Protein AF-A0A2V3IJ07-F1 (afdb_monomer_lite)

pLDDT: mean 83.77, std 16.93, range [29.81, 98.56]

Sequence (318 aa):
MAMLNANPRLIYTPSFDLRTVFPFLEPVSRTAVLLRPVRATVPDPFASKFGGRIAWPQSEQWPRCPHHAAPHVPVLQLRRDNFPELPFPASADLLQILWCPEDLHPEAALRPSQNVTEPLDDGFTLLLPLPTFRWRMVSQLSAQRLLGEMPKPTVPVTNPHMPHECSLNPVRVTEFPLSEELITASQLEQVENWVRENARQDFEAMNIDPDSGATDFAMQFSVAPGSKVGGFEHFSQYRPEAKCPNCEAKMSHLLTISSSEYGENDAKRWHPYDQNGSVLPLDYDECSGICIGDLDQYFAHVCLRCEERPIIFQSSTQ

Foldseek 3Di:
DPDPPDFQFDFFDAPDDVCVVPVLQVVFKKKKKFFQWFFDADPPQQDWWAFDHHQDFPPDDFDADPVPSWGWTWGTKDFCVVCVVFPAFPAAGMKTKTWQLDWFDPCLQDDVDDDDPDRPPPVQSRGATGMDMDGHHPVVSVVGDTDPDDDDGPDDCLRQSRFGITHTSIDMDIATDPDCVRPNPVRVVVSQVCQLVPRPVVCVLLVHDSPPPLSGCLQAPHAADAKIAMGDDRDQDDDDFDADPVPRDGWGWGIKHWLDNDDPRHNSSSFTAGPVSHGDDPDSVRDRSHAGRPRWMKTKTWDPPDSNGDIDIHTSPD

Secondary structure (DSSP, 8-state):
-----S---B-PPPSS-HHHH-GGGGGG-EEEEE--EEE-----TTS-EESS----BTTSPPPB-TTT-PBPEEEEEEETTT-TTS---TT-SEEEEEE--SS--GGGG--SSS---S--TTSSGGG---EEEEEE-HHHHHTSPBPSSPPPPSS-TTSTT-PPPEEE--EEEEE----TTTS-HHHHHHHHHHHHHH-HHHHHHTT--TTSS---HIIIII---SSEEES--SS--S-PPPB-TTT-PBPEEEEEEES-SS-SSS-GGGS-B-TTSPBPP--GGGS-S---TTT-EEEEEE-SSSTT--EEEEES--

Radius of gyration: 20.22 Å; chains: 1; bounding box: 44×51×58 Å

Structure (mmCIF, N/CA/C/O backbone):
data_AF-A0A2V3IJ07-F1
#
_entry.id   AF-A0A2V3IJ07-F1
#
loop_
_atom_site.group_PDB
_atom_site.id
_atom_site.type_symbol
_atom_site.label_atom_id
_atom_site.label_alt_id
_atom_site.label_comp_id
_atom_site.label_asym_id
_atom_site.label_entity_id
_atom_site.label_seq_id
_atom_site.pdbx_PDB_ins_code
_atom_site.Cartn_x
_atom_site.Cartn_y
_atom_site.Cartn_z
_atom_site.occupancy
_atom_site.B_iso_or_equiv
_atom_site.auth_seq_id
_atom_site.auth_comp_id
_atom_site.auth_asym_id
_atom_site.auth_atom_id
_atom_site.pdbx_PDB_model_num
ATOM 1 N N . MET A 1 1 ? -14.987 -19.567 5.352 1.00 31.38 1 MET A N 1
ATOM 2 C CA . MET A 1 1 ? -14.562 -19.479 3.940 1.00 31.38 1 MET A CA 1
ATOM 3 C C . MET A 1 1 ? -15.533 -18.558 3.224 1.00 31.38 1 MET A C 1
ATOM 5 O O . MET A 1 1 ? -16.560 -19.022 2.748 1.00 31.38 1 MET A O 1
ATOM 9 N N . ALA A 1 2 ? -15.276 -17.250 3.243 1.00 31.02 2 ALA A N 1
ATOM 10 C CA . ALA A 1 2 ? -15.990 -16.345 2.351 1.00 31.02 2 ALA A CA 1
ATOM 11 C C . ALA A 1 2 ? -15.509 -16.670 0.934 1.00 31.02 2 ALA A C 1
ATOM 13 O O . ALA A 1 2 ? -14.305 -16.657 0.679 1.00 31.02 2 ALA A O 1
ATOM 14 N N . MET A 1 3 ? -16.428 -17.078 0.062 1.00 29.81 3 MET A N 1
ATOM 15 C CA . MET A 1 3 ? -16.113 -17.304 -1.341 1.00 29.81 3 MET A CA 1
ATOM 16 C C . MET A 1 3 ? -15.634 -15.981 -1.937 1.00 29.81 3 MET A C 1
ATOM 18 O O . MET A 1 3 ? -16.376 -15.001 -1.935 1.00 29.81 3 MET A O 1
ATOM 22 N N . LEU A 1 4 ? -14.398 -15.967 -2.436 1.00 41.06 4 LEU A N 1
ATOM 23 C CA . LEU A 1 4 ? -13.881 -14.953 -3.350 1.00 41.06 4 LEU A CA 1
ATOM 24 C C . LEU A 1 4 ? -14.649 -15.080 -4.678 1.00 41.06 4 LEU A C 1
ATOM 26 O O . LEU A 1 4 ? -14.130 -15.606 -5.653 1.00 41.06 4 LEU A O 1
ATOM 30 N N . ASN A 1 5 ? -15.918 -14.674 -4.699 1.00 43.31 5 ASN A N 1
ATOM 31 C CA . ASN A 1 5 ? -16.680 -14.498 -5.930 1.00 43.31 5 ASN A CA 1
ATOM 32 C C . ASN A 1 5 ? -16.613 -13.024 -6.324 1.00 43.31 5 ASN A C 1
ATOM 34 O O . ASN A 1 5 ? -17.517 -12.243 -6.047 1.00 43.31 5 ASN A O 1
ATOM 38 N N . ALA A 1 6 ? -15.519 -12.667 -6.980 1.00 46.38 6 ALA A N 1
ATOM 39 C CA . ALA A 1 6 ? -15.444 -11.545 -7.897 1.00 46.38 6 ALA A CA 1
ATOM 40 C C . ALA A 1 6 ? -14.454 -11.973 -8.981 1.00 46.38 6 ALA A C 1
ATOM 42 O O . ALA A 1 6 ? -13.397 -12.512 -8.656 1.00 46.38 6 ALA A O 1
ATOM 43 N N . ASN A 1 7 ? -14.817 -11.814 -10.254 1.00 48.97 7 ASN A N 1
ATOM 44 C CA . ASN A 1 7 ? -13.916 -12.084 -11.374 1.00 48.97 7 ASN A CA 1
ATOM 45 C C . ASN A 1 7 ? -12.529 -11.484 -11.062 1.00 48.97 7 ASN A C 1
ATOM 47 O O . ASN A 1 7 ? -12.480 -10.296 -10.724 1.00 48.97 7 ASN A O 1
ATOM 51 N N . PRO A 1 8 ? -11.426 -12.257 -11.115 1.00 54.91 8 PRO A N 1
ATOM 52 C CA . PRO A 1 8 ? -10.102 -11.706 -10.871 1.00 54.91 8 PRO A CA 1
ATOM 53 C C . PRO A 1 8 ? -9.888 -10.555 -11.852 1.00 54.91 8 PRO A C 1
ATOM 55 O O . PRO A 1 8 ? -9.936 -10.761 -13.064 1.00 54.91 8 PRO A O 1
ATOM 58 N N . ARG A 1 9 ? -9.721 -9.337 -11.323 1.00 66.88 9 ARG A N 1
ATOM 59 C CA . ARG A 1 9 ? -9.347 -8.174 -12.126 1.00 66.88 9 ARG A CA 1
ATOM 60 C C . ARG A 1 9 ? -7.869 -8.351 -12.419 1.00 66.88 9 ARG A C 1
ATOM 62 O O . ARG A 1 9 ? -7.036 -8.200 -11.527 1.00 66.88 9 ARG A O 1
ATOM 69 N N . LEU A 1 10 ? -7.570 -8.782 -13.636 1.00 75.94 10 LEU A N 1
ATOM 70 C CA . LEU A 1 10 ? -6.198 -8.983 -14.077 1.00 75.94 10 LEU A CA 1
ATOM 71 C C . LEU A 1 10 ? -5.598 -7.636 -14.471 1.00 75.94 10 LEU A C 1
ATOM 73 O O . LEU A 1 10 ? -6.317 -6.679 -14.745 1.00 75.94 10 LEU A O 1
ATOM 77 N N . ILE A 1 11 ? -4.276 -7.575 -14.507 1.00 85.19 11 ILE A N 1
ATOM 78 C CA . ILE A 1 11 ? -3.552 -6.491 -15.169 1.00 85.19 11 ILE A CA 1
ATOM 79 C C . ILE A 1 11 ? -2.845 -7.059 -16.392 1.00 85.19 11 ILE A C 1
ATOM 81 O O . ILE A 1 11 ? -2.591 -8.269 -16.461 1.00 85.19 11 ILE A O 1
ATOM 85 N N . TYR A 1 12 ? -2.484 -6.190 -17.330 1.00 88.06 12 TYR A N 1
ATOM 86 C CA . TYR A 1 12 ? -1.694 -6.615 -18.472 1.00 88.06 12 TYR A CA 1
ATOM 87 C C . TYR A 1 12 ? -0.338 -7.172 -18.008 1.00 88.06 12 TYR A C 1
ATOM 89 O O . TYR A 1 12 ? 0.371 -6.561 -17.200 1.00 88.06 12 TYR A O 1
ATOM 97 N N . THR A 1 13 ? 0.016 -8.354 -18.515 1.00 88.88 13 THR A N 1
ATOM 98 C CA . THR A 1 13 ? 1.305 -8.998 -18.245 1.00 88.88 13 THR A CA 1
ATOM 99 C C . THR A 1 13 ? 2.212 -8.794 -19.452 1.00 88.88 13 THR A C 1
ATOM 101 O O . THR A 1 13 ? 1.853 -9.270 -20.528 1.00 88.88 13 THR A O 1
ATOM 104 N N . PRO A 1 14 ? 3.366 -8.122 -19.286 1.00 90.81 14 PRO A N 1
ATOM 105 C CA . PRO A 1 14 ? 4.313 -7.939 -20.372 1.00 90.81 14 PRO A CA 1
ATOM 106 C C . PRO A 1 14 ? 4.789 -9.254 -20.990 1.00 90.81 14 PRO A C 1
ATOM 108 O O . PRO A 1 14 ? 4.955 -10.259 -20.296 1.00 90.81 14 PRO A O 1
ATOM 111 N N . SER A 1 15 ? 5.075 -9.220 -22.287 1.00 92.88 15 SER A N 1
ATOM 112 C CA . SER A 1 15 ? 5.611 -10.335 -23.071 1.00 92.88 15 SER A CA 1
ATOM 113 C C . SER A 1 15 ? 7.050 -10.720 -22.686 1.00 92.88 15 SER A C 1
ATOM 115 O O . SER A 1 15 ? 7.546 -11.776 -23.084 1.00 92.88 15 SER A O 1
ATOM 117 N N . PHE A 1 16 ? 7.708 -9.891 -21.874 1.00 92.62 16 PHE A N 1
ATOM 118 C CA . PHE A 1 16 ? 9.076 -10.050 -21.395 1.00 92.62 16 PHE A CA 1
ATOM 119 C C . PHE A 1 16 ? 9.191 -9.797 -19.885 1.00 92.62 16 PHE A C 1
ATOM 121 O O . PHE A 1 16 ? 8.395 -9.084 -19.277 1.00 92.62 16 PHE A O 1
ATOM 128 N N . ASP A 1 17 ? 10.253 -10.329 -19.281 1.00 94.12 17 ASP A N 1
ATOM 129 C CA . ASP A 1 17 ? 10.683 -9.974 -17.928 1.00 94.12 17 ASP A CA 1
ATOM 130 C C . ASP A 1 17 ? 11.977 -9.162 -18.018 1.00 94.12 17 ASP A C 1
ATOM 132 O O . ASP A 1 17 ? 13.024 -9.682 -18.415 1.00 94.12 17 ASP A O 1
ATOM 136 N N . LEU A 1 18 ? 11.925 -7.890 -17.623 1.00 95.56 18 LEU A N 1
ATOM 137 C CA . LEU A 1 18 ? 13.078 -6.991 -17.683 1.00 95.56 18 LEU A CA 1
ATOM 138 C C . LEU A 1 18 ? 14.285 -7.485 -16.885 1.00 95.56 18 LEU A C 1
ATOM 140 O O . LEU A 1 18 ? 15.404 -7.137 -17.238 1.00 95.56 18 LEU A O 1
ATOM 144 N N . ARG A 1 19 ? 14.110 -8.341 -15.872 1.00 97.06 19 ARG A N 1
ATOM 145 C CA . ARG A 1 19 ? 15.234 -8.929 -15.119 1.00 97.06 19 ARG A CA 1
ATOM 146 C C . ARG A 1 19 ? 16.033 -9.929 -15.948 1.00 97.06 19 ARG A C 1
ATOM 148 O O . ARG A 1 19 ? 17.206 -10.153 -15.672 1.00 97.06 19 ARG A O 1
ATOM 155 N N . THR A 1 20 ? 15.414 -10.530 -16.964 1.00 96.69 20 THR A N 1
ATOM 156 C CA . THR A 1 20 ? 16.108 -11.451 -17.876 1.00 96.69 20 THR A CA 1
ATOM 157 C C . THR A 1 20 ? 16.951 -10.698 -18.901 1.00 96.69 20 THR A C 1
ATOM 159 O O . THR A 1 20 ? 18.035 -11.149 -19.259 1.00 96.69 20 THR A O 1
ATOM 162 N N . VAL A 1 21 ? 16.475 -9.524 -19.324 1.00 97.00 21 VAL A N 1
ATOM 163 C CA . VAL A 1 21 ? 17.160 -8.622 -20.259 1.00 97.00 21 VAL A CA 1
ATOM 164 C C . VAL A 1 21 ? 18.249 -7.816 -19.547 1.00 97.00 21 VAL A C 1
ATOM 166 O O . VAL A 1 21 ? 19.361 -7.673 -20.052 1.00 97.00 21 VAL A O 1
ATOM 169 N N . PHE A 1 22 ? 17.943 -7.339 -18.340 1.00 97.19 22 PHE A N 1
ATOM 170 C CA . PHE A 1 22 ? 18.798 -6.512 -17.498 1.00 97.19 22 PHE A CA 1
ATOM 171 C C . PHE A 1 22 ? 18.992 -7.177 -16.131 1.00 97.19 22 PHE A C 1
ATOM 173 O O . PHE A 1 22 ? 18.300 -6.837 -15.169 1.00 97.19 22 PHE A O 1
ATOM 180 N N . PRO A 1 23 ? 19.963 -8.100 -15.997 1.00 96.94 23 PRO A N 1
ATOM 181 C CA . PRO A 1 23 ? 20.190 -8.828 -14.747 1.00 96.94 23 PRO A CA 1
ATOM 182 C C . PRO A 1 23 ? 20.467 -7.938 -13.528 1.00 96.94 23 PRO A C 1
ATOM 184 O O . PRO A 1 23 ? 20.205 -8.346 -12.401 1.00 96.94 23 PRO A O 1
ATOM 187 N N . PHE A 1 24 ? 20.950 -6.705 -13.732 1.00 96.19 24 PHE A N 1
ATOM 188 C CA . PHE A 1 24 ? 21.147 -5.745 -12.642 1.00 96.19 24 PHE A CA 1
ATOM 189 C C . PHE A 1 24 ? 19.836 -5.305 -11.967 1.00 96.19 24 PHE A C 1
ATOM 191 O O . PHE A 1 24 ? 19.889 -4.781 -10.859 1.00 96.19 24 PHE A O 1
ATOM 198 N N . LEU A 1 25 ? 18.672 -5.521 -12.597 1.00 97.00 25 LEU A N 1
ATOM 199 C CA . LEU A 1 25 ? 17.363 -5.226 -12.009 1.00 97.00 25 LEU A CA 1
ATOM 200 C C . LEU A 1 25 ? 16.900 -6.285 -11.004 1.00 97.00 25 LEU A C 1
ATOM 202 O O . LEU A 1 25 ? 16.053 -5.981 -10.169 1.00 97.00 25 LEU A O 1
ATOM 206 N N . GLU A 1 26 ? 17.426 -7.512 -11.056 1.00 95.88 26 GLU A N 1
ATOM 207 C CA . GLU A 1 26 ? 17.014 -8.600 -10.159 1.00 95.88 26 GLU A CA 1
ATOM 208 C C . GLU A 1 26 ? 17.143 -8.222 -8.669 1.00 95.88 26 GLU A C 1
ATOM 210 O O . GLU A 1 26 ? 16.105 -8.206 -7.997 1.00 95.88 26 GLU A O 1
ATOM 215 N N . PRO A 1 27 ? 18.318 -7.782 -8.167 1.00 96.50 27 PRO A N 1
ATOM 216 C CA . PRO A 1 27 ? 18.503 -7.518 -6.739 1.00 96.50 27 PRO A CA 1
ATOM 217 C C . PRO A 1 27 ? 17.809 -6.244 -6.244 1.00 96.50 27 PRO A C 1
ATOM 219 O O . PRO A 1 27 ? 17.703 -6.032 -5.036 1.00 96.50 27 PRO A O 1
ATOM 222 N N . VAL A 1 28 ? 17.378 -5.369 -7.157 1.00 95.69 28 VAL A N 1
ATOM 223 C CA . VAL A 1 28 ? 16.777 -4.070 -6.822 1.00 95.69 28 VAL A CA 1
ATOM 224 C C . VAL A 1 28 ? 15.283 -4.009 -7.111 1.00 95.69 28 VAL A C 1
ATOM 226 O O . VAL A 1 28 ? 14.629 -3.085 -6.640 1.00 95.69 28 VAL A O 1
ATOM 229 N N . SER A 1 29 ? 14.722 -4.975 -7.842 1.00 95.94 29 SER A N 1
ATOM 230 C CA . SER A 1 29 ? 13.278 -5.074 -8.064 1.00 95.94 29 SER A CA 1
ATOM 231 C C . SER A 1 29 ? 12.528 -5.350 -6.758 1.00 95.94 29 SER A C 1
ATOM 233 O O . SER A 1 29 ? 13.039 -5.999 -5.843 1.00 95.94 29 SER A O 1
ATOM 235 N N . ARG A 1 30 ? 11.297 -4.844 -6.646 1.00 95.69 30 ARG A N 1
ATOM 236 C CA . ARG A 1 30 ? 10.458 -5.040 -5.454 1.00 95.69 30 ARG A CA 1
ATOM 237 C C . ARG A 1 30 ? 9.117 -5.635 -5.829 1.00 95.69 30 ARG A C 1
ATOM 239 O O . ARG A 1 30 ? 8.562 -5.341 -6.881 1.00 95.69 30 ARG A O 1
ATOM 246 N N . THR A 1 31 ? 8.576 -6.453 -4.931 1.00 96.56 31 THR A N 1
ATOM 247 C CA . THR A 1 31 ? 7.169 -6.848 -5.020 1.00 96.56 31 THR A CA 1
ATOM 248 C C . THR A 1 31 ? 6.307 -5.711 -4.484 1.00 96.56 31 THR A C 1
ATOM 250 O O . THR A 1 31 ? 6.554 -5.217 -3.380 1.00 96.56 31 THR A O 1
ATOM 253 N N . ALA A 1 32 ? 5.294 -5.326 -5.252 1.00 96.44 32 ALA A N 1
ATOM 254 C CA . ALA A 1 32 ? 4.195 -4.488 -4.799 1.00 96.44 32 ALA A CA 1
ATOM 255 C C . ALA A 1 32 ? 2.886 -5.281 -4.861 1.00 96.44 32 ALA A C 1
ATOM 257 O O . ALA A 1 32 ? 2.722 -6.168 -5.702 1.00 96.44 32 ALA A O 1
ATOM 258 N N . VAL A 1 33 ? 1.945 -4.971 -3.975 1.00 96.62 33 VAL A N 1
ATOM 259 C CA . VAL A 1 33 ? 0.598 -5.551 -3.985 1.00 96.62 33 VAL A CA 1
ATOM 260 C C . VAL A 1 33 ? -0.410 -4.430 -4.165 1.00 96.62 33 VAL A C 1
ATOM 262 O O . VAL A 1 33 ? -0.682 -3.691 -3.221 1.00 96.62 33 VAL A O 1
ATOM 265 N N . LEU A 1 34 ? -0.960 -4.298 -5.369 1.00 94.06 34 LEU A N 1
ATOM 266 C CA . LEU A 1 34 ? -2.011 -3.327 -5.678 1.00 94.06 34 LEU A CA 1
ATOM 267 C C . LEU A 1 34 ? -3.274 -3.740 -4.930 1.00 94.06 34 LEU A C 1
ATOM 269 O O . LEU A 1 34 ? -3.688 -4.891 -5.044 1.00 94.06 34 LEU A O 1
ATOM 273 N N . LEU A 1 35 ? -3.870 -2.839 -4.149 1.00 93.19 35 LEU A N 1
ATOM 274 C CA . LEU A 1 35 ? -4.960 -3.183 -3.230 1.00 93.19 35 LEU A CA 1
ATOM 275 C C . LEU A 1 35 ? -6.306 -3.353 -3.934 1.00 93.19 35 LEU A C 1
ATOM 277 O O . LEU A 1 35 ? -7.105 -4.186 -3.501 1.00 93.19 35 LEU A O 1
ATOM 281 N N . ARG A 1 36 ? -6.538 -2.590 -5.011 1.00 88.62 36 ARG A N 1
ATOM 282 C CA . ARG A 1 36 ? -7.745 -2.651 -5.854 1.00 88.62 36 ARG A CA 1
ATOM 283 C C . ARG A 1 36 ? -9.032 -2.674 -5.021 1.00 88.62 36 ARG A C 1
ATOM 285 O O . ARG A 1 36 ? -9.713 -3.705 -4.980 1.00 88.62 36 ARG A O 1
ATOM 292 N N . PRO A 1 37 ? -9.345 -1.575 -4.313 1.00 90.06 37 PRO A N 1
ATOM 293 C CA . PRO A 1 37 ? -10.598 -1.477 -3.587 1.00 90.06 37 PRO A CA 1
ATOM 294 C C . PRO A 1 37 ? -11.779 -1.661 -4.549 1.00 90.06 37 PRO A C 1
ATOM 296 O O . PRO A 1 37 ? -11.780 -1.135 -5.658 1.00 90.06 37 PRO A O 1
ATOM 299 N N . VAL A 1 38 ? -12.771 -2.433 -4.112 1.00 87.00 38 VAL A N 1
ATOM 300 C CA . VAL A 1 38 ? -14.064 -2.594 -4.786 1.00 87.00 38 VAL A CA 1
ATOM 301 C C . VAL A 1 38 ? -15.154 -2.343 -3.754 1.00 87.00 38 VAL A C 1
ATOM 303 O O . VAL A 1 38 ? -15.219 -3.080 -2.759 1.00 87.00 38 VAL A O 1
ATOM 306 N N . ARG A 1 39 ? -15.992 -1.318 -3.978 1.00 88.38 39 ARG A N 1
ATOM 307 C CA . ARG A 1 39 ? -17.111 -0.960 -3.086 1.00 88.38 39 ARG A CA 1
ATOM 308 C C . ARG A 1 39 ? -17.934 -2.201 -2.735 1.00 88.38 39 ARG A C 1
ATOM 310 O O . ARG A 1 39 ? -18.534 -2.837 -3.599 1.00 88.38 39 ARG A O 1
ATOM 317 N N . ALA A 1 40 ? -17.945 -2.550 -1.454 1.00 90.19 40 ALA A N 1
ATOM 318 C CA . ALA A 1 40 ? -18.654 -3.708 -0.930 1.00 90.19 40 ALA A CA 1
ATOM 319 C C . ALA A 1 40 ? -18.679 -3.644 0.596 1.00 90.19 40 ALA A C 1
ATOM 321 O O . ALA A 1 40 ? -17.656 -3.370 1.215 1.00 90.19 40 ALA A O 1
ATOM 322 N N . THR A 1 41 ? -19.806 -3.996 1.214 1.00 92.50 41 THR A N 1
ATOM 323 C CA . THR A 1 41 ? -19.853 -4.208 2.665 1.00 92.50 41 THR A CA 1
ATOM 324 C C . THR A 1 41 ? -19.052 -5.452 3.043 1.00 92.50 41 THR A C 1
ATOM 326 O O . THR A 1 41 ? -19.253 -6.522 2.465 1.00 92.50 41 THR A O 1
ATOM 329 N N . VAL A 1 42 ? -18.186 -5.345 4.053 1.00 95.50 42 VAL A N 1
ATOM 330 C CA . VAL A 1 42 ? -17.349 -6.444 4.546 1.00 95.50 42 VAL A CA 1
ATOM 331 C C . VAL A 1 42 ? -17.712 -6.721 6.011 1.00 95.50 42 VAL A C 1
ATOM 333 O O . VAL A 1 42 ? -17.158 -6.092 6.914 1.00 95.50 42 VAL A O 1
ATOM 336 N N . PRO A 1 43 ? -18.614 -7.681 6.299 1.00 95.25 43 PRO A N 1
ATOM 337 C CA . PRO A 1 43 ? -19.146 -7.880 7.651 1.00 95.25 43 PRO A CA 1
ATOM 338 C C . PRO A 1 43 ? -18.112 -8.320 8.691 1.00 95.25 43 PRO A C 1
ATOM 340 O O . PRO A 1 43 ? -18.247 -7.992 9.871 1.00 95.25 43 PRO A O 1
ATOM 343 N N . ASP A 1 44 ? -17.095 -9.080 8.273 1.00 96.62 44 ASP A N 1
ATOM 344 C CA . ASP A 1 44 ? -16.045 -9.567 9.168 1.00 96.62 44 ASP A CA 1
ATOM 345 C C . ASP A 1 44 ? -15.170 -8.393 9.642 1.00 96.62 44 ASP A C 1
ATOM 347 O O . ASP A 1 44 ? -14.460 -7.797 8.824 1.00 96.62 44 ASP A O 1
ATOM 351 N N . PRO A 1 45 ? -15.174 -8.041 10.943 1.00 96.81 45 PRO A N 1
ATOM 352 C CA . PRO A 1 45 ? -14.396 -6.919 11.456 1.00 96.81 45 PRO A CA 1
ATOM 353 C C . PRO A 1 45 ? -12.881 -7.162 11.408 1.00 96.81 45 PRO A C 1
ATOM 355 O O . PRO A 1 45 ? -12.133 -6.206 11.586 1.00 96.81 45 PRO A O 1
ATOM 358 N N . PHE A 1 46 ? -12.413 -8.392 11.165 1.00 97.56 46 PHE A N 1
ATOM 359 C CA . PHE A 1 46 ? -10.991 -8.741 11.063 1.00 97.56 46 PHE A CA 1
ATOM 360 C C . PHE A 1 46 ? -10.485 -8.875 9.625 1.00 97.56 46 PHE A C 1
ATOM 362 O O . PHE A 1 46 ? -9.283 -9.063 9.431 1.00 97.56 46 PHE A O 1
ATOM 369 N N . ALA A 1 47 ? -11.368 -8.814 8.626 1.00 97.88 47 ALA A N 1
ATOM 370 C CA . ALA A 1 47 ? -10.990 -8.960 7.225 1.00 97.88 47 ALA A CA 1
ATOM 371 C C . ALA A 1 47 ? -10.121 -7.794 6.745 1.00 97.88 47 ALA A C 1
ATOM 373 O O . ALA A 1 47 ? -10.269 -6.661 7.215 1.00 97.88 47 ALA A O 1
ATOM 374 N N . SER A 1 48 ? -9.246 -8.065 5.775 1.00 98.25 48 SER A N 1
ATOM 375 C CA . SER A 1 48 ? -8.552 -6.993 5.071 1.00 98.25 48 SER A CA 1
ATOM 376 C C . SER A 1 48 ? -9.552 -6.199 4.230 1.00 98.25 48 SER A C 1
ATOM 378 O O . SER A 1 48 ? -10.313 -6.800 3.471 1.00 98.25 48 SER A O 1
ATOM 380 N N . LYS A 1 49 ? -9.587 -4.877 4.388 1.00 96.94 49 LYS A N 1
ATOM 381 C CA . LYS A 1 49 ? -10.585 -4.006 3.756 1.00 96.94 49 LYS A CA 1
ATOM 382 C C . LYS A 1 49 ? -10.122 -2.557 3.705 1.00 96.94 49 LYS A C 1
ATOM 384 O O . LYS A 1 49 ? -9.264 -2.151 4.493 1.00 96.94 49 LYS A O 1
ATOM 389 N N . PHE A 1 50 ? -10.752 -1.799 2.818 1.00 95.12 50 PHE A N 1
ATOM 390 C CA . PHE A 1 50 ? -10.736 -0.344 2.830 1.00 95.12 50 PHE A CA 1
ATOM 391 C C . PHE A 1 50 ? -11.977 0.159 3.579 1.00 95.12 50 PHE A C 1
ATOM 393 O O . PHE A 1 50 ? -13.068 -0.372 3.372 1.00 95.12 50 PHE A O 1
ATOM 400 N N . GLY A 1 51 ? -11.817 1.148 4.458 1.00 94.94 51 GLY A N 1
ATOM 401 C CA . GLY A 1 51 ? -12.917 1.733 5.220 1.00 94.94 51 GLY A CA 1
ATOM 402 C C . GLY A 1 51 ? -13.727 0.724 6.043 1.00 94.94 51 GLY A C 1
ATOM 403 O O . GLY A 1 51 ? -13.267 -0.364 6.406 1.00 94.94 51 GLY A O 1
ATOM 404 N N . GLY A 1 52 ? -14.972 1.098 6.341 1.00 94.00 52 GLY A N 1
ATOM 405 C CA . GLY A 1 52 ? -15.935 0.232 7.019 1.00 94.00 52 GLY A CA 1
ATOM 406 C C . GLY A 1 52 ? -15.600 -0.101 8.472 1.00 94.00 52 GLY A C 1
ATOM 407 O O . GLY A 1 52 ? -14.747 0.509 9.118 1.00 94.00 52 GLY A O 1
ATOM 408 N N . ARG A 1 53 ? -16.325 -1.081 9.022 1.00 95.38 53 ARG A N 1
ATOM 409 C CA . ARG A 1 53 ? -16.166 -1.484 10.424 1.00 95.38 53 ARG A CA 1
ATOM 410 C C . ARG A 1 53 ? -14.923 -2.351 10.621 1.00 95.38 53 ARG A C 1
ATOM 412 O O . ARG A 1 53 ? -14.778 -3.399 9.983 1.00 95.38 53 ARG A O 1
ATOM 419 N N . ILE A 1 54 ? -14.090 -1.951 11.580 1.00 96.88 54 ILE A N 1
ATOM 420 C CA . ILE A 1 54 ? -12.884 -2.673 12.008 1.00 96.88 54 ILE A CA 1
ATOM 421 C C . ILE A 1 54 ? -13.036 -3.275 13.410 1.00 96.88 54 ILE A C 1
ATOM 423 O O . ILE A 1 54 ? -13.898 -2.875 14.198 1.00 96.88 54 ILE A O 1
ATOM 427 N N . ALA A 1 55 ? -12.180 -4.241 13.737 1.00 95.12 55 ALA A N 1
ATOM 428 C CA . ALA A 1 55 ? -12.125 -4.843 15.061 1.00 95.12 55 ALA A CA 1
ATOM 429 C C . ALA A 1 55 ? -11.460 -3.895 16.069 1.00 95.12 55 ALA A C 1
ATOM 431 O O . ALA A 1 55 ? -10.244 -3.711 16.047 1.00 95.12 55 ALA A O 1
ATOM 432 N N . TRP A 1 56 ? -12.249 -3.327 16.981 1.00 97.38 56 TRP A N 1
ATOM 433 C CA . TRP A 1 56 ? -11.748 -2.461 18.050 1.00 97.38 56 TRP A CA 1
ATOM 434 C C . TRP A 1 56 ? -12.262 -2.916 19.424 1.00 97.38 56 TRP A C 1
ATOM 436 O O . TRP A 1 56 ? -13.478 -3.086 19.566 1.00 97.38 56 TRP A O 1
ATOM 446 N N . PRO A 1 57 ? -11.398 -3.131 20.435 1.00 96.75 57 PRO A N 1
ATOM 447 C CA . PRO A 1 57 ? -11.829 -3.536 21.775 1.00 96.75 57 PRO A CA 1
ATOM 448 C C . PRO A 1 57 ? -12.645 -2.451 22.481 1.00 96.75 57 PRO A C 1
ATOM 450 O O . PRO A 1 57 ? -12.284 -1.280 22.448 1.00 96.75 57 PRO A O 1
ATOM 453 N N . GLN A 1 58 ? -13.702 -2.830 23.201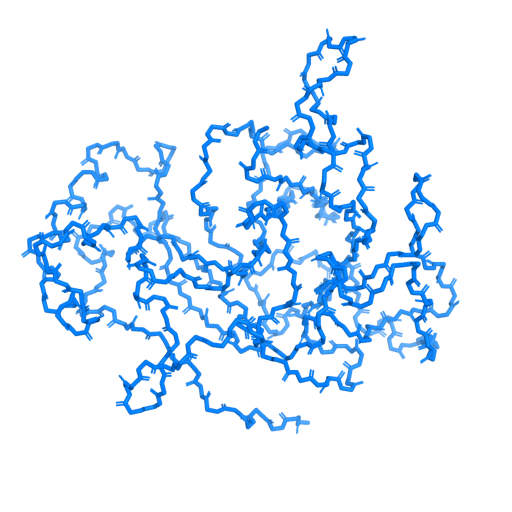 1.00 96.19 58 GLN A N 1
ATOM 454 C CA . GLN A 1 58 ? -14.499 -1.888 23.999 1.00 96.19 58 GLN A CA 1
ATOM 455 C C . GLN A 1 58 ? -13.709 -1.273 25.169 1.00 96.19 58 GLN A C 1
ATOM 457 O O . GLN A 1 58 ? -14.030 -0.181 25.629 1.00 96.19 58 GLN A O 1
ATOM 462 N N . SER A 1 59 ? -12.692 -1.983 25.660 1.00 94.88 59 SER A N 1
ATOM 463 C CA . SER A 1 59 ? -11.784 -1.540 26.722 1.00 94.88 59 SER A CA 1
ATOM 464 C C . SER A 1 59 ? -10.789 -0.470 26.266 1.00 94.88 59 SER A C 1
ATOM 466 O O . SER A 1 59 ? -10.213 0.210 27.112 1.00 94.88 59 SER A O 1
ATOM 468 N N . GLU A 1 60 ? -10.569 -0.318 24.958 1.00 96.19 60 GLU A N 1
ATOM 469 C CA . GLU A 1 60 ? -9.599 0.623 24.408 1.00 96.19 60 GLU A CA 1
ATOM 470 C C . GLU A 1 60 ? -10.302 1.881 23.898 1.00 96.19 60 GLU A C 1
ATOM 472 O O . GLU A 1 60 ? -11.230 1.822 23.089 1.00 96.19 60 GLU A O 1
ATOM 477 N N . GLN A 1 61 ? -9.826 3.045 24.340 1.00 96.06 61 GLN A N 1
ATOM 478 C CA . GLN A 1 61 ? -10.348 4.319 23.866 1.00 96.06 61 GLN A CA 1
ATOM 479 C C . GLN A 1 61 ? -10.119 4.469 22.357 1.00 96.06 61 GLN A C 1
ATOM 481 O O . GLN A 1 61 ? -9.024 4.234 21.848 1.00 96.06 61 GLN A O 1
ATOM 486 N N . TRP A 1 62 ? -11.160 4.893 21.641 1.00 97.12 62 TRP A N 1
ATOM 487 C CA . TRP A 1 62 ? -11.057 5.189 20.216 1.00 97.12 62 TRP A CA 1
ATOM 488 C C . TRP A 1 62 ? -10.134 6.396 19.969 1.00 97.12 62 TRP A C 1
ATOM 490 O O . TRP A 1 62 ? -10.283 7.403 20.670 1.00 97.12 62 TRP A O 1
ATOM 500 N N . PRO A 1 63 ? -9.209 6.339 18.992 1.00 96.00 63 PRO A N 1
ATOM 501 C CA . PRO A 1 63 ? -8.289 7.434 18.709 1.00 96.00 63 PRO A CA 1
ATOM 502 C C . PRO A 1 63 ? -9.045 8.683 18.254 1.00 96.00 63 PRO A C 1
ATOM 504 O O . PRO A 1 63 ? -9.988 8.613 17.460 1.00 96.00 63 PRO A O 1
ATOM 507 N N . ARG A 1 64 ? -8.623 9.838 18.766 1.00 94.44 64 ARG A N 1
ATOM 508 C CA . ARG A 1 64 ? -9.177 11.143 18.406 1.00 94.44 64 ARG A CA 1
ATOM 509 C C . ARG A 1 64 ? -8.054 12.067 17.975 1.00 94.44 64 ARG A C 1
ATOM 511 O O . ARG A 1 64 ? -6.954 11.988 18.519 1.00 94.44 64 ARG A O 1
ATOM 518 N N . CYS A 1 65 ? -8.371 12.962 17.053 1.00 90.69 65 CYS A N 1
ATOM 519 C CA . CYS A 1 65 ? -7.446 13.989 16.618 1.00 90.69 65 CYS A CA 1
ATOM 520 C C . CYS A 1 65 ? -7.155 14.957 17.777 1.00 90.69 65 CYS A C 1
ATOM 522 O O . CYS A 1 65 ? -8.109 15.453 18.385 1.00 90.69 65 CYS A O 1
ATOM 524 N N . PRO A 1 66 ? -5.882 15.260 18.087 1.00 86.44 66 PRO A N 1
ATOM 525 C CA . PRO A 1 66 ? -5.529 16.208 19.141 1.00 86.44 66 PRO A CA 1
ATOM 526 C C . PRO A 1 66 ? -5.966 17.648 18.827 1.00 86.44 66 PRO A C 1
ATOM 528 O O . PRO A 1 66 ? -6.194 18.419 19.754 1.00 86.44 66 PRO A O 1
ATOM 531 N N . HIS A 1 67 ? -6.130 18.003 17.548 1.00 84.75 67 HIS A N 1
ATOM 532 C CA . HIS A 1 67 ? -6.517 19.354 17.125 1.00 84.75 67 HIS A CA 1
ATOM 533 C C . HIS A 1 67 ? -8.035 19.540 17.066 1.00 84.75 67 HIS A C 1
ATOM 535 O O . HIS A 1 67 ? -8.568 20.514 17.588 1.00 84.75 67 HIS A O 1
ATOM 541 N N . HIS A 1 68 ? -8.740 18.577 16.471 1.00 88.00 68 HIS A N 1
ATOM 542 C CA . HIS A 1 68 ? -10.179 18.688 16.218 1.00 88.00 68 HIS A CA 1
ATOM 543 C C . HIS A 1 68 ? -11.042 17.998 17.279 1.00 88.00 68 HIS A C 1
ATOM 545 O O . HIS A 1 68 ? -12.261 18.152 17.285 1.00 88.00 68 HIS A O 1
ATOM 551 N N . ALA A 1 69 ? -10.444 17.160 18.136 1.00 89.88 69 ALA A N 1
ATOM 552 C CA . ALA A 1 69 ? -11.150 16.213 19.005 1.00 89.88 69 ALA A CA 1
ATOM 553 C C . ALA A 1 69 ? -12.132 15.277 18.254 1.00 89.88 69 ALA A C 1
ATOM 555 O O . ALA A 1 69 ? -12.939 14.571 18.879 1.00 89.88 69 ALA A O 1
ATOM 556 N N . ALA A 1 70 ? -12.044 15.230 16.922 1.00 91.62 70 ALA A N 1
ATOM 557 C CA . ALA A 1 70 ? -12.810 14.355 16.049 1.00 91.62 70 ALA A CA 1
ATOM 558 C C . ALA A 1 70 ? -12.328 12.902 16.200 1.00 91.62 70 ALA A C 1
ATOM 560 O O . ALA A 1 70 ? -11.121 12.668 16.320 1.00 91.62 70 ALA A O 1
ATOM 561 N N . PRO A 1 71 ? -13.232 11.907 16.230 1.00 96.00 71 PRO A N 1
ATOM 562 C CA . PRO A 1 71 ? -12.824 10.509 16.194 1.00 96.00 71 PRO A CA 1
ATOM 563 C C . PRO A 1 71 ? -12.171 10.196 14.846 1.00 96.00 71 PRO A C 1
ATOM 565 O O . PRO A 1 71 ? -12.663 10.622 13.803 1.00 96.00 71 PRO A O 1
ATOM 568 N N . HIS A 1 72 ? -11.086 9.422 14.858 1.00 96.12 72 HIS A N 1
ATOM 569 C CA . HIS A 1 72 ? -10.496 8.967 13.604 1.00 96.12 72 HIS A CA 1
ATOM 570 C C . HIS A 1 72 ? -11.426 7.981 12.891 1.00 96.12 72 HIS A C 1
ATOM 572 O O . HIS A 1 72 ? -12.113 7.188 13.537 1.00 96.12 72 HIS A O 1
ATOM 578 N N . VAL A 1 73 ? -11.426 7.996 11.564 1.00 96.69 73 VAL A N 1
ATOM 579 C CA . VAL A 1 73 ? -12.162 7.034 10.739 1.00 96.69 73 VAL A CA 1
ATOM 580 C C . VAL A 1 73 ? -11.223 5.916 10.289 1.00 96.69 73 VAL A C 1
ATOM 582 O O . VAL A 1 73 ? -10.048 6.187 10.034 1.00 96.69 73 VAL A O 1
ATOM 585 N N . PRO A 1 74 ? -11.678 4.652 10.219 1.00 97.00 74 PRO A N 1
ATOM 586 C CA . PRO A 1 74 ? -10.866 3.571 9.675 1.00 97.00 74 PRO A CA 1
ATOM 587 C C . PRO A 1 74 ? -10.629 3.785 8.190 1.00 97.00 74 PRO A C 1
ATOM 589 O O . PRO A 1 74 ? -11.581 4.011 7.455 1.00 97.00 74 PRO A O 1
ATOM 592 N N . VAL A 1 75 ? -9.379 3.665 7.764 1.00 96.06 75 VAL A N 1
ATOM 593 C CA . VAL A 1 75 ? -8.954 3.856 6.374 1.00 96.06 75 VAL A CA 1
ATOM 594 C C . VAL A 1 75 ? -8.633 2.521 5.748 1.00 96.06 75 VAL A C 1
ATOM 596 O O . VAL A 1 75 ? -9.192 2.159 4.722 1.00 96.06 75 VAL A O 1
ATOM 599 N N . LEU A 1 76 ? -7.764 1.755 6.398 1.00 97.19 76 LEU A N 1
ATOM 600 C CA . LEU A 1 76 ? -7.283 0.499 5.857 1.00 97.19 76 LEU A CA 1
ATOM 601 C C . LEU A 1 76 ? -7.042 -0.494 6.985 1.00 97.19 76 LEU A C 1
ATOM 603 O O . LEU A 1 76 ? -6.480 -0.155 8.027 1.00 97.19 76 LEU A O 1
ATOM 607 N N . GLN A 1 77 ? -7.444 -1.737 6.764 1.00 98.12 77 GLN A N 1
ATOM 608 C CA . GLN A 1 77 ? -7.103 -2.855 7.627 1.00 98.12 77 GLN A CA 1
ATOM 609 C C . GLN A 1 77 ? -6.510 -3.972 6.775 1.00 98.12 77 GLN A C 1
ATOM 611 O O . GLN A 1 77 ? -7.102 -4.337 5.764 1.00 98.12 77 GLN A O 1
ATOM 616 N N . LEU A 1 78 ? -5.365 -4.526 7.177 1.00 98.56 78 LEU A N 1
ATOM 617 C CA . LEU A 1 78 ? -4.647 -5.557 6.422 1.00 98.56 78 LEU A CA 1
ATOM 618 C C . LEU A 1 78 ? -4.219 -6.702 7.342 1.00 98.56 78 LEU A C 1
ATOM 620 O O . LEU A 1 78 ? -3.574 -6.477 8.366 1.00 98.56 78 LEU A O 1
ATOM 624 N N . ARG A 1 79 ? -4.549 -7.938 6.962 1.00 98.44 79 ARG A N 1
ATOM 625 C CA . ARG A 1 79 ? -4.080 -9.160 7.627 1.00 98.44 79 ARG A CA 1
ATOM 626 C C . ARG A 1 79 ? -2.775 -9.655 7.018 1.00 98.44 79 ARG A C 1
ATOM 628 O O . ARG A 1 79 ? -2.643 -9.699 5.793 1.00 98.44 79 ARG A O 1
ATOM 635 N N . ARG A 1 80 ? -1.884 -10.172 7.863 1.00 98.12 80 ARG A N 1
ATOM 636 C CA . ARG A 1 80 ? -0.637 -10.833 7.448 1.00 98.12 80 ARG A CA 1
ATOM 637 C C . ARG A 1 80 ? -0.878 -11.977 6.461 1.00 98.12 80 ARG A C 1
ATOM 639 O O . ARG A 1 80 ? -0.146 -12.091 5.491 1.00 98.12 80 ARG A O 1
ATOM 646 N N . ASP A 1 81 ? -1.934 -12.768 6.649 1.00 97.19 81 ASP A N 1
ATOM 647 C CA . ASP A 1 81 ? -2.247 -13.897 5.754 1.00 97.19 81 ASP A CA 1
ATOM 648 C C . ASP A 1 81 ? -2.611 -13.454 4.324 1.00 97.19 81 ASP A C 1
ATOM 650 O O . ASP A 1 81 ? -2.497 -14.234 3.383 1.00 97.19 81 ASP A O 1
ATOM 654 N N . ASN A 1 82 ? -3.083 -12.214 4.147 1.00 97.62 82 ASN A N 1
ATOM 655 C CA . ASN A 1 82 ? -3.391 -11.661 2.826 1.00 97.62 82 ASN A CA 1
ATOM 656 C C . ASN A 1 82 ? -2.201 -10.893 2.229 1.00 97.62 82 ASN A C 1
ATOM 658 O O . ASN A 1 82 ? -2.044 -10.873 1.005 1.00 97.62 82 ASN A O 1
ATOM 662 N N . PHE A 1 83 ? -1.366 -10.303 3.090 1.00 97.75 83 PHE A N 1
ATOM 663 C CA . PHE A 1 83 ? -0.233 -9.444 2.735 1.00 97.75 83 PHE A CA 1
ATOM 664 C C . PHE A 1 83 ? 1.038 -9.839 3.512 1.00 97.75 83 PHE A C 1
ATOM 666 O O . PHE A 1 83 ? 1.513 -9.064 4.349 1.00 97.75 83 PHE A O 1
ATOM 673 N N . PRO A 1 84 ? 1.595 -11.045 3.282 1.00 96.12 84 PRO A N 1
ATOM 674 C CA . PRO A 1 84 ? 2.825 -11.494 3.936 1.00 96.12 84 PRO A CA 1
ATOM 675 C C . PRO A 1 84 ? 4.056 -10.651 3.566 1.00 96.12 84 PRO A C 1
ATOM 677 O O . PRO A 1 84 ? 5.077 -10.744 4.239 1.00 96.12 84 PRO A O 1
ATOM 680 N N . GLU A 1 85 ? 3.966 -9.825 2.520 1.00 94.81 85 GLU A N 1
ATOM 681 C CA . GLU A 1 85 ? 5.006 -8.891 2.080 1.00 94.81 85 GLU A CA 1
ATOM 682 C C . GLU A 1 85 ? 5.213 -7.726 3.061 1.00 94.81 85 GLU A C 1
ATOM 684 O O . GLU A 1 85 ? 6.268 -7.090 3.056 1.00 94.81 85 GLU A O 1
ATOM 689 N N . LEU A 1 86 ? 4.220 -7.430 3.908 1.00 96.69 86 LEU A N 1
ATOM 690 C CA . LEU A 1 86 ? 4.351 -6.394 4.925 1.00 96.69 86 LEU A CA 1
ATOM 691 C C . LEU A 1 86 ? 5.287 -6.851 6.053 1.00 96.69 86 LEU A C 1
ATOM 693 O O . LEU A 1 86 ? 5.170 -7.975 6.547 1.00 96.69 86 LEU A O 1
ATOM 697 N N . PRO A 1 87 ? 6.144 -5.956 6.568 1.00 96.50 87 PRO A N 1
ATOM 698 C CA . PRO A 1 87 ? 7.074 -6.260 7.648 1.00 96.50 87 PRO A CA 1
ATOM 699 C C . PRO A 1 87 ? 6.386 -6.194 9.019 1.00 96.50 87 PRO A C 1
ATOM 701 O O . PRO A 1 87 ? 6.787 -5.416 9.887 1.00 96.50 87 PRO A O 1
ATOM 704 N N . PHE A 1 88 ? 5.349 -7.012 9.216 1.00 97.75 88 PHE A N 1
ATOM 705 C CA . PHE A 1 88 ? 4.656 -7.147 10.496 1.00 97.75 88 PHE A CA 1
ATOM 706 C C . PHE A 1 88 ? 5.657 -7.411 11.637 1.00 97.75 88 PHE A C 1
ATOM 708 O O . PHE A 1 88 ? 6.530 -8.275 11.488 1.00 97.75 88 PHE A O 1
ATOM 715 N N . PRO A 1 89 ? 5.539 -6.729 12.793 1.00 97.19 89 PRO A N 1
ATOM 716 C CA . PRO A 1 89 ? 6.301 -7.118 13.971 1.00 97.19 89 PRO A CA 1
ATOM 717 C C . PRO A 1 89 ? 5.871 -8.518 14.429 1.00 97.19 89 PRO A C 1
ATOM 719 O O . PRO A 1 89 ? 4.758 -8.975 14.145 1.00 97.19 89 PRO A O 1
ATOM 722 N N . ALA A 1 90 ? 6.744 -9.213 15.163 1.00 94.81 90 ALA A N 1
ATOM 723 C CA . ALA A 1 90 ? 6.481 -10.581 15.618 1.00 94.81 90 ALA A CA 1
ATOM 724 C C . ALA A 1 90 ? 5.170 -10.694 16.422 1.00 94.81 90 ALA A C 1
ATOM 726 O O . ALA A 1 90 ? 4.471 -11.702 16.327 1.00 94.81 90 ALA A O 1
ATOM 727 N N . SER A 1 91 ? 4.813 -9.627 17.138 1.00 95.62 91 SER A N 1
ATOM 728 C CA . SER A 1 91 ? 3.639 -9.494 18.001 1.00 95.62 91 SER A CA 1
ATOM 729 C C . SER A 1 91 ? 2.315 -9.180 17.285 1.00 95.62 91 SER A C 1
ATOM 731 O O . SER A 1 91 ? 1.301 -9.055 17.967 1.00 95.62 91 SER A O 1
ATOM 733 N N . ALA A 1 92 ? 2.275 -9.039 15.951 1.00 98.06 92 ALA A N 1
ATOM 734 C CA . ALA A 1 92 ? 1.066 -8.593 15.247 1.00 98.06 92 ALA A CA 1
ATOM 735 C C . ALA A 1 92 ? 0.831 -9.267 13.891 1.00 98.06 92 ALA A C 1
ATOM 737 O O . ALA A 1 92 ? 1.741 -9.374 13.080 1.00 98.06 92 ALA A O 1
ATOM 738 N N . ASP A 1 93 ? -0.410 -9.635 13.589 1.00 98.44 93 ASP A N 1
ATOM 739 C CA . ASP A 1 93 ? -0.866 -10.185 12.303 1.00 98.44 93 ASP A CA 1
ATOM 740 C C . ASP A 1 93 ? -1.969 -9.331 11.643 1.00 98.44 93 ASP A C 1
ATOM 742 O O . ASP A 1 93 ? -2.526 -9.719 10.613 1.00 98.44 93 ASP A O 1
ATOM 746 N N . LEU A 1 94 ? -2.259 -8.156 12.211 1.00 98.56 94 LEU A N 1
ATOM 747 C CA . LEU A 1 94 ? -3.230 -7.180 11.726 1.00 98.56 94 LEU A CA 1
ATOM 748 C C . LEU A 1 94 ? -2.656 -5.760 11.800 1.00 98.56 94 LEU A C 1
ATOM 750 O O . LEU A 1 94 ? -2.198 -5.324 12.856 1.00 98.56 94 LEU A O 1
ATOM 754 N N . LEU A 1 95 ? -2.688 -5.038 10.683 1.00 98.56 95 LEU A N 1
ATOM 755 C CA . LEU A 1 95 ? -2.403 -3.608 10.615 1.00 98.56 95 LEU A CA 1
ATOM 756 C C . LEU A 1 95 ? -3.729 -2.872 10.482 1.00 98.56 95 LEU A C 1
ATOM 758 O O . LEU A 1 95 ? -4.519 -3.197 9.599 1.00 98.56 95 LEU A O 1
ATOM 762 N N . GLN A 1 96 ? -3.960 -1.882 11.334 1.00 98.31 96 GLN A N 1
ATOM 763 C CA . GLN A 1 96 ? -5.063 -0.937 11.197 1.00 98.31 96 GLN A CA 1
ATOM 764 C C . GLN A 1 96 ? -4.510 0.469 11.017 1.00 98.31 96 GLN A C 1
ATOM 766 O O . GLN A 1 96 ? -3.633 0.903 11.767 1.00 98.31 96 GLN A O 1
ATOM 771 N N . ILE A 1 97 ? -5.062 1.172 10.039 1.00 97.25 97 ILE A N 1
ATOM 772 C CA . ILE A 1 97 ? -4.781 2.565 9.729 1.00 97.25 97 ILE A CA 1
ATOM 773 C C . ILE A 1 97 ? -6.091 3.314 9.892 1.00 97.25 97 ILE A C 1
ATOM 775 O O . ILE A 1 97 ? -7.101 2.966 9.279 1.00 97.25 97 ILE A O 1
ATOM 779 N N . LEU A 1 98 ? -6.070 4.322 10.748 1.00 96.62 98 LEU A N 1
ATOM 780 C CA . LEU A 1 98 ? -7.160 5.263 10.934 1.00 96.62 98 LEU A CA 1
ATOM 781 C C . LEU A 1 98 ? -6.611 6.666 10.712 1.00 96.62 98 LEU A C 1
ATOM 783 O O . LEU A 1 98 ? -5.415 6.873 10.896 1.00 96.62 98 LEU A O 1
ATOM 787 N N . TRP A 1 99 ? -7.453 7.640 10.403 1.00 93.06 99 TRP A N 1
ATOM 788 C CA . TRP A 1 99 ? -7.015 9.034 10.369 1.00 93.06 99 TRP A CA 1
ATOM 789 C C . TRP A 1 99 ? -8.098 10.008 10.803 1.00 93.06 99 TRP A C 1
ATOM 791 O O . TRP A 1 99 ? -9.275 9.652 10.882 1.00 93.06 99 TRP A O 1
ATOM 801 N N . CYS A 1 100 ? -7.711 11.239 11.106 1.00 92.12 100 CYS A N 1
ATOM 802 C CA . CYS A 1 100 ? -8.664 12.326 11.259 1.00 92.12 100 CYS A CA 1
ATOM 803 C C . CYS A 1 100 ? -9.228 12.717 9.884 1.00 92.12 100 CYS A C 1
ATOM 805 O O . CYS A 1 100 ? -8.431 13.037 9.009 1.00 92.12 100 CYS A O 1
ATOM 807 N N . PRO A 1 101 ? -10.559 12.715 9.688 1.00 90.50 101 PRO A N 1
ATOM 808 C CA . PRO A 1 101 ? -11.159 13.074 8.403 1.00 90.50 101 PRO A CA 1
ATOM 809 C C . PRO A 1 101 ? -11.367 14.591 8.222 1.00 90.50 101 PRO A C 1
ATOM 811 O O . PRO A 1 101 ? -11.933 15.014 7.222 1.00 90.50 101 PRO A O 1
ATOM 814 N N . GLU A 1 102 ? -10.994 15.405 9.211 1.00 87.56 102 GLU A N 1
ATOM 815 C CA . GLU A 1 102 ? -11.040 16.870 9.118 1.00 87.56 102 GLU A CA 1
ATOM 816 C C . GLU A 1 102 ? -9.824 17.399 8.347 1.00 87.56 102 GLU A C 1
ATOM 818 O O . GLU A 1 102 ? -8.768 16.767 8.343 1.00 87.56 102 GLU A O 1
ATOM 823 N N . ASP A 1 1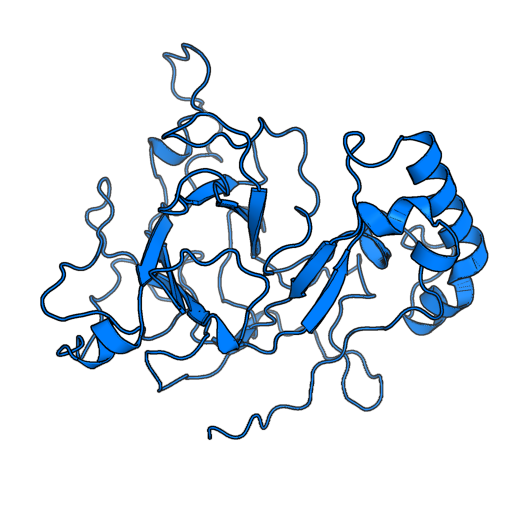03 ? -9.954 18.587 7.767 1.00 77.62 103 ASP A N 1
ATOM 824 C CA . ASP A 1 103 ? -8.839 19.313 7.153 1.00 77.62 103 ASP A CA 1
ATOM 825 C C . ASP A 1 103 ? -8.096 20.162 8.207 1.00 77.62 103 ASP A C 1
ATOM 827 O O . ASP A 1 103 ? -8.515 20.254 9.357 1.00 77.62 103 ASP A O 1
ATOM 831 N N . LEU A 1 104 ? -7.017 20.840 7.813 1.00 72.69 104 LEU A N 1
ATOM 832 C CA . LEU A 1 104 ? -6.302 21.868 8.589 1.00 72.69 104 LEU A CA 1
ATOM 833 C C . LEU A 1 104 ? -5.545 21.354 9.824 1.00 72.69 104 LEU A C 1
ATOM 835 O O . LEU A 1 104 ? -5.626 21.932 10.908 1.00 72.69 104 LEU A O 1
ATOM 839 N N . HIS A 1 105 ? -4.742 20.298 9.666 1.00 72.50 105 HIS A N 1
ATOM 840 C CA . HIS A 1 105 ? -3.839 19.831 10.726 1.00 72.50 105 HIS A CA 1
ATOM 841 C C . HIS A 1 105 ? -2.545 20.670 10.785 1.00 72.50 105 HIS A C 1
ATOM 843 O O . HIS A 1 105 ? -1.751 20.615 9.846 1.00 72.50 105 HIS A O 1
ATOM 849 N N . PRO A 1 106 ? -2.248 21.379 11.896 1.00 58.56 106 PRO A N 1
ATOM 850 C CA . PRO A 1 106 ? -1.029 22.187 12.023 1.00 58.56 106 PRO A CA 1
ATOM 851 C C . PRO A 1 106 ? 0.266 21.369 11.913 1.00 58.56 106 PRO A C 1
ATOM 853 O O . PRO A 1 106 ? 1.276 21.870 11.434 1.00 58.56 106 PRO A O 1
ATOM 856 N N . GLU A 1 107 ? 0.246 20.105 12.348 1.00 53.22 107 GLU A N 1
ATOM 857 C CA . GLU A 1 107 ? 1.410 19.207 12.318 1.00 53.22 107 GLU A CA 1
ATOM 858 C C . GLU A 1 107 ? 1.671 18.588 10.938 1.00 53.22 107 GLU A C 1
ATOM 860 O O . GLU A 1 107 ? 2.799 18.178 10.674 1.00 53.22 107 GLU A O 1
ATOM 865 N N . ALA A 1 108 ? 0.685 18.581 10.030 1.00 49.44 108 ALA A N 1
ATOM 866 C CA . ALA A 1 108 ? 0.931 18.232 8.628 1.00 49.44 108 ALA A CA 1
ATOM 867 C C . ALA A 1 108 ? 1.906 19.229 7.972 1.00 49.44 108 ALA A C 1
ATOM 869 O O . ALA A 1 108 ? 2.664 18.846 7.085 1.00 49.44 108 ALA A O 1
ATOM 870 N N . ALA A 1 109 ? 1.967 20.464 8.494 1.00 42.62 109 ALA A N 1
ATOM 871 C CA . ALA A 1 109 ? 2.923 21.502 8.115 1.00 42.62 109 ALA A CA 1
ATOM 872 C C . ALA A 1 109 ? 4.288 21.428 8.827 1.00 42.62 109 ALA A C 1
ATOM 874 O O . ALA A 1 109 ? 5.194 22.200 8.503 1.00 42.62 109 ALA A O 1
ATOM 875 N N . LEU A 1 110 ? 4.492 20.507 9.779 1.00 39.81 110 LEU A N 1
ATOM 876 C CA . LEU A 1 110 ? 5.742 20.425 10.539 1.00 39.81 110 LEU A CA 1
ATOM 877 C C . LEU A 1 110 ? 6.747 19.474 9.882 1.00 39.81 110 LEU A C 1
ATOM 879 O O . LEU A 1 110 ? 6.861 18.290 10.199 1.00 39.81 110 LEU A O 1
ATOM 883 N N . ARG A 1 111 ? 7.563 20.054 9.000 1.00 43.38 111 ARG A N 1
ATOM 884 C CA . ARG A 1 111 ? 8.851 19.490 8.579 1.00 43.38 111 ARG A CA 1
ATOM 885 C C . ARG A 1 111 ? 9.776 19.371 9.812 1.00 43.38 111 ARG A C 1
ATOM 887 O O . ARG A 1 111 ? 9.993 20.379 10.483 1.00 43.38 111 ARG A O 1
ATOM 894 N N . PRO A 1 112 ? 10.424 18.220 10.099 1.00 34.88 112 PRO A N 1
ATOM 895 C CA . PRO A 1 112 ? 11.397 18.103 11.194 1.00 34.88 112 PRO A CA 1
ATOM 896 C C . PRO A 1 112 ? 12.763 18.743 10.885 1.00 34.88 112 PRO A C 1
ATOM 898 O O . PRO A 1 112 ? 13.781 18.358 11.460 1.00 34.88 112 PRO A O 1
ATOM 901 N N . SER A 1 113 ? 12.837 19.707 9.966 1.00 38.94 113 SER A N 1
ATOM 902 C CA . SER A 1 113 ? 14.089 20.399 9.691 1.00 38.94 113 SER A CA 1
ATOM 903 C C . SER A 1 113 ? 13.866 21.865 9.366 1.00 38.94 113 SER A C 1
ATOM 905 O O . SER A 1 113 ? 13.217 22.189 8.375 1.00 38.94 113 SER A O 1
ATOM 907 N N . GLN A 1 114 ? 14.584 22.680 10.137 1.00 38.25 114 GLN A N 1
ATOM 908 C CA . GLN A 1 114 ? 14.873 24.103 9.981 1.00 38.25 114 GLN A CA 1
ATOM 909 C C . GLN A 1 114 ? 13.975 25.031 10.799 1.00 38.25 114 GLN A C 1
ATOM 911 O O . GLN A 1 114 ? 12.758 24.916 10.819 1.00 38.25 114 GLN A O 1
ATOM 916 N N . ASN A 1 115 ? 14.653 25.942 11.500 1.00 39.94 115 ASN A N 1
ATOM 917 C CA . ASN A 1 115 ? 14.136 27.054 12.289 1.00 39.94 115 ASN A CA 1
ATOM 918 C C . ASN A 1 115 ? 13.277 27.995 11.428 1.00 39.94 115 ASN A C 1
ATOM 920 O O . ASN A 1 115 ? 13.702 29.104 11.108 1.00 39.94 115 ASN A O 1
ATOM 924 N N . VAL A 1 116 ? 12.092 27.554 11.023 1.00 42.59 116 VAL A N 1
ATOM 925 C CA . VAL A 1 116 ? 11.109 28.388 10.343 1.00 42.59 116 VAL A CA 1
ATOM 926 C C . VAL A 1 116 ? 10.108 28.828 11.408 1.00 42.59 116 VAL A C 1
ATOM 928 O O . VAL A 1 116 ? 9.290 28.047 11.879 1.00 42.59 116 VAL A O 1
ATOM 931 N N . THR A 1 117 ? 10.253 30.069 11.867 1.00 37.56 117 THR A N 1
ATOM 932 C CA . THR A 1 117 ? 9.391 30.715 12.874 1.00 37.56 117 THR A CA 1
ATOM 933 C C . THR A 1 117 ? 8.155 31.387 12.270 1.00 37.56 117 THR A C 1
ATOM 935 O O . THR A 1 117 ? 7.418 32.055 12.988 1.00 37.56 117 THR A O 1
ATOM 938 N N . GLU A 1 118 ? 7.922 31.219 10.971 1.00 39.22 118 GLU A N 1
ATOM 939 C CA . GLU A 1 118 ? 6.790 31.786 10.235 1.00 39.22 118 GLU A CA 1
ATOM 940 C C . GLU A 1 118 ? 5.939 30.628 9.682 1.00 39.22 118 GLU A C 1
ATOM 942 O O . GLU A 1 118 ? 6.510 29.690 9.116 1.00 39.22 118 GLU A O 1
ATOM 947 N N . PRO A 1 119 ? 4.603 30.638 9.832 1.00 42.97 119 PRO A N 1
ATOM 948 C CA . PRO A 1 119 ? 3.738 29.697 9.127 1.00 42.97 119 PRO A CA 1
ATOM 949 C C . PRO A 1 119 ? 4.003 29.812 7.621 1.00 42.97 119 PRO A C 1
ATOM 951 O O . PRO A 1 119 ? 3.988 30.917 7.081 1.00 42.97 119 PRO A O 1
ATOM 954 N N . LEU A 1 120 ? 4.264 28.696 6.939 1.00 44.94 120 LEU A N 1
ATOM 955 C CA . LEU A 1 120 ? 4.295 28.694 5.479 1.00 44.94 120 LEU A CA 1
ATOM 956 C C . LEU A 1 120 ? 2.871 28.981 4.988 1.00 44.94 120 LEU A C 1
ATOM 958 O O . LEU A 1 120 ? 1.965 28.169 5.155 1.00 44.94 120 LEU A O 1
ATOM 962 N N . ASP A 1 121 ? 2.677 30.172 4.431 1.00 42.12 121 ASP A N 1
ATOM 963 C CA . ASP A 1 121 ? 1.439 30.631 3.795 1.00 42.12 121 ASP A CA 1
ATOM 964 C C . ASP A 1 121 ? 1.310 30.018 2.386 1.00 42.12 121 ASP A C 1
ATOM 966 O O . ASP A 1 121 ? 1.170 30.729 1.395 1.00 42.12 121 ASP A O 1
ATOM 970 N N . ASP A 1 122 ? 1.458 28.691 2.269 1.00 45.72 122 ASP A N 1
ATOM 971 C CA . ASP A 1 122 ? 1.254 27.982 0.997 1.00 45.72 122 ASP A CA 1
ATOM 972 C C . ASP A 1 122 ? -0.140 27.365 0.864 1.00 45.72 122 ASP A C 1
ATOM 974 O O . ASP A 1 122 ? -0.518 26.976 -0.234 1.00 45.72 122 ASP A O 1
ATOM 978 N N . GLY A 1 123 ? -0.945 27.315 1.931 1.00 44.66 123 GLY A N 1
ATOM 979 C CA . GLY A 1 123 ? -2.341 26.855 1.893 1.00 44.66 123 GLY A CA 1
ATOM 980 C C . GLY A 1 123 ? -2.550 25.372 1.535 1.00 44.66 123 GLY A C 1
ATOM 981 O O . GLY A 1 123 ? -3.648 24.860 1.747 1.00 44.66 123 GLY A O 1
ATOM 982 N N . PHE A 1 124 ? -1.519 24.669 1.058 1.00 47.28 124 PHE A N 1
ATOM 983 C CA . PHE A 1 124 ? -1.580 23.293 0.555 1.00 47.28 124 PHE A CA 1
ATOM 984 C C . PHE A 1 124 ? -1.197 22.264 1.622 1.00 47.28 124 PHE A C 1
ATOM 986 O O . PHE A 1 124 ? -1.829 21.212 1.727 1.00 47.28 124 PHE A O 1
ATOM 993 N N . THR A 1 125 ? -0.240 22.591 2.494 1.00 47.72 125 THR A N 1
ATOM 994 C CA . THR A 1 125 ? 0.243 21.661 3.531 1.00 47.72 125 THR A CA 1
ATOM 995 C C . THR A 1 125 ? -0.782 21.413 4.654 1.00 47.72 125 THR A C 1
ATOM 997 O O . THR A 1 125 ? -0.668 20.484 5.454 1.00 47.72 125 THR A O 1
ATOM 1000 N N . LEU A 1 126 ? -1.841 22.224 4.705 1.00 50.38 126 LEU A N 1
ATOM 1001 C CA . LEU A 1 126 ? -2.888 22.147 5.717 1.00 50.38 126 LEU A CA 1
ATOM 1002 C C . LEU A 1 126 ? -3.961 21.087 5.413 1.00 50.38 126 LEU A C 1
ATOM 1004 O O . LEU A 1 126 ? -4.800 20.838 6.264 1.00 50.38 126 LEU A O 1
ATOM 1008 N N . LEU A 1 127 ? -3.964 20.423 4.256 1.00 58.69 127 LEU A N 1
ATOM 1009 C CA . LEU A 1 127 ? -5.088 19.566 3.842 1.00 58.69 127 LEU A CA 1
ATOM 1010 C C . LEU A 1 127 ? -4.867 18.061 4.049 1.00 58.69 127 LEU A C 1
ATOM 1012 O O . LEU A 1 127 ? -5.629 17.265 3.520 1.00 58.69 127 LEU A O 1
ATOM 1016 N N . LEU A 1 128 ? -3.846 17.643 4.804 1.00 68.69 128 LEU A N 1
ATOM 1017 C CA . LEU A 1 128 ? -3.555 16.216 4.977 1.00 68.69 128 LEU A CA 1
ATOM 1018 C C . LEU A 1 128 ? -4.239 15.632 6.227 1.00 68.69 128 LEU A C 1
ATOM 1020 O O . LEU A 1 128 ? -4.192 16.266 7.287 1.00 68.69 128 LEU A O 1
ATOM 1024 N N . PRO A 1 129 ? -4.829 14.421 6.173 1.00 77.75 129 PRO A N 1
ATOM 1025 C CA . PRO A 1 129 ? -5.435 13.790 7.328 1.00 77.75 129 PRO A CA 1
ATOM 1026 C C . PRO A 1 129 ? -4.338 13.269 8.260 1.00 77.75 129 PRO A C 1
ATOM 1028 O O . PRO A 1 129 ? -3.360 12.658 7.830 1.00 77.75 129 PRO A O 1
ATOM 1031 N N . LEU A 1 130 ? -4.503 13.484 9.566 1.00 84.88 130 LEU A N 1
ATOM 1032 C CA . LEU A 1 130 ? -3.551 13.016 10.572 1.00 84.88 130 LEU A CA 1
ATOM 1033 C C . LEU A 1 130 ? -3.768 11.517 10.854 1.00 84.88 130 LEU A C 1
ATOM 1035 O O . LEU A 1 130 ? -4.810 11.156 11.417 1.00 84.88 130 LEU A O 1
ATOM 1039 N N . PRO A 1 131 ? -2.825 10.622 10.501 1.00 89.62 131 PRO A N 1
ATOM 1040 C CA . PRO A 1 131 ? -3.039 9.189 10.603 1.00 89.62 131 PRO A CA 1
ATOM 1041 C C . PRO A 1 131 ? -2.681 8.634 11.983 1.00 89.62 131 PRO A C 1
ATOM 1043 O O . PRO A 1 131 ? -2.004 9.232 12.816 1.00 89.62 131 PRO A O 1
ATOM 1046 N N . THR A 1 132 ? -3.136 7.418 12.235 1.00 93.31 132 THR A N 1
ATOM 1047 C CA . THR A 1 132 ? -2.820 6.621 13.408 1.00 93.31 132 THR A CA 1
ATOM 1048 C C . THR A 1 132 ? -2.744 5.162 13.002 1.00 93.31 132 THR A C 1
ATOM 1050 O O . THR A 1 132 ? -3.675 4.613 12.416 1.00 93.31 132 THR A O 1
ATOM 1053 N N . PHE A 1 133 ? -1.643 4.523 13.380 1.00 95.50 133 PHE A N 1
ATOM 1054 C CA . PHE A 1 133 ? -1.367 3.130 13.059 1.00 95.50 133 PHE A CA 1
ATOM 1055 C C . PHE A 1 133 ? -1.510 2.252 14.300 1.00 95.50 133 PHE A C 1
ATOM 1057 O O . PHE A 1 133 ? -1.184 2.661 15.422 1.00 95.50 133 PHE A O 1
ATOM 1064 N N . ARG A 1 134 ? -1.998 1.028 14.108 1.00 97.50 134 ARG A N 1
ATOM 1065 C CA . ARG A 1 134 ? -2.032 -0.014 15.137 1.00 97.50 134 ARG A CA 1
ATOM 1066 C C . ARG A 1 134 ? -1.590 -1.340 14.537 1.00 97.50 134 ARG A C 1
ATOM 1068 O O . ARG A 1 134 ? -2.290 -1.908 13.702 1.00 97.50 134 ARG A O 1
ATOM 1075 N N . TRP A 1 135 ? -0.460 -1.845 15.017 1.00 98.06 135 TRP A N 1
ATOM 1076 C CA . TRP A 1 135 ? -0.106 -3.254 14.900 1.00 98.06 135 TRP A CA 1
ATOM 1077 C C . TRP A 1 135 ? -0.863 -4.031 15.976 1.00 98.06 135 TRP A C 1
ATOM 1079 O O . TRP A 1 135 ? -0.826 -3.663 17.149 1.00 98.06 135 TRP A O 1
ATOM 1089 N N . ARG A 1 136 ? -1.596 -5.073 15.587 1.00 97.94 136 ARG A N 1
ATOM 1090 C CA . ARG A 1 136 ? -2.429 -5.866 16.494 1.00 97.94 136 ARG A CA 1
ATOM 1091 C C . ARG A 1 136 ? -2.339 -7.354 16.190 1.00 97.94 136 ARG A C 1
ATOM 1093 O O . ARG A 1 136 ? -2.029 -7.753 15.073 1.00 97.94 136 ARG A O 1
ATOM 1100 N N . MET A 1 137 ? -2.681 -8.164 17.185 1.00 97.88 137 MET A N 1
ATOM 1101 C CA . MET A 1 137 ? -2.837 -9.608 17.044 1.00 97.88 137 MET A CA 1
ATOM 1102 C C . MET A 1 137 ? -4.326 -9.975 17.058 1.00 97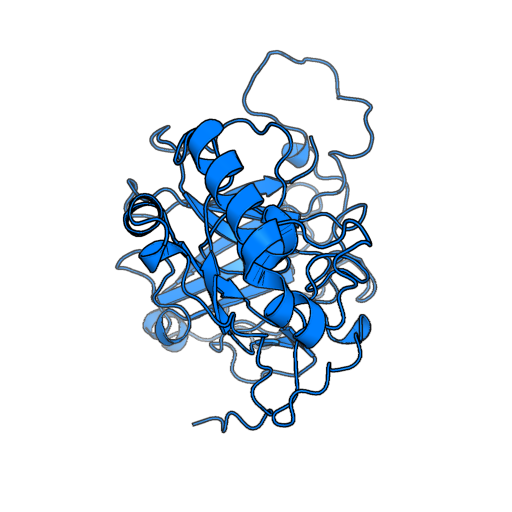.88 137 MET A C 1
ATOM 1104 O O . MET A 1 137 ? -5.038 -9.691 18.025 1.00 97.88 137 MET A O 1
ATOM 1108 N N . VAL A 1 138 ? -4.808 -10.634 16.008 1.00 98.00 138 VAL A N 1
ATOM 1109 C CA . VAL A 1 138 ? -6.212 -11.035 15.842 1.00 98.00 138 VAL A CA 1
ATOM 1110 C C . VAL A 1 138 ? -6.665 -11.910 17.002 1.00 98.00 138 VAL A C 1
ATOM 1112 O O . VAL A 1 138 ? -7.746 -11.689 17.543 1.00 98.00 138 VAL A O 1
ATOM 1115 N N . SER A 1 139 ? -5.838 -12.867 17.429 1.00 97.56 139 SER A N 1
ATOM 1116 C CA . SER A 1 139 ? -6.167 -13.753 18.550 1.00 97.56 139 SER A CA 1
ATOM 1117 C C . SER A 1 139 ? -6.411 -12.969 19.846 1.00 97.56 139 SER A C 1
ATOM 1119 O O . SER A 1 139 ? -7.408 -13.212 20.525 1.00 97.56 139 SER A O 1
ATOM 1121 N N . GLN A 1 140 ? -5.591 -11.957 20.139 1.00 97.00 140 GLN A N 1
ATOM 1122 C CA . GLN A 1 140 ? -5.756 -11.092 21.313 1.00 97.00 140 GLN A CA 1
ATOM 1123 C C . GLN A 1 140 ? -7.004 -10.204 21.230 1.00 97.00 140 GLN A C 1
ATOM 1125 O O . GLN A 1 140 ? -7.669 -9.978 22.241 1.00 97.00 140 GLN A O 1
ATOM 1130 N N . LEU A 1 141 ? -7.340 -9.700 20.040 1.00 96.38 141 LEU A N 1
ATOM 1131 C CA . LEU A 1 141 ? -8.558 -8.915 19.832 1.00 96.38 141 LEU A CA 1
ATOM 1132 C C . LEU A 1 141 ? -9.820 -9.773 19.935 1.00 96.38 141 LEU A C 1
ATOM 1134 O O . LEU A 1 141 ? -10.795 -9.359 20.555 1.00 96.38 141 LEU A O 1
ATOM 1138 N N . SER A 1 142 ? -9.799 -10.972 19.351 1.00 95.69 142 SER A N 1
ATOM 1139 C CA . SER A 1 142 ? -10.931 -11.906 19.353 1.00 95.69 142 SER A CA 1
ATOM 1140 C C . SER A 1 142 ? -11.281 -12.438 20.746 1.00 95.69 142 SER A C 1
ATOM 1142 O O . SER A 1 142 ? -12.423 -12.819 20.986 1.00 95.69 142 SER A O 1
ATOM 1144 N N . ALA A 1 143 ? -10.324 -12.415 21.679 1.00 96.62 143 ALA A N 1
ATOM 1145 C CA . ALA A 1 143 ? -10.537 -12.768 23.080 1.00 96.62 143 ALA A CA 1
ATOM 1146 C C . ALA A 1 143 ? -11.253 -11.663 23.886 1.00 96.62 143 ALA A C 1
ATOM 1148 O O . ALA A 1 143 ? -11.596 -11.873 25.049 1.00 96.62 143 ALA A O 1
ATOM 1149 N N . GLN A 1 144 ? -11.465 -10.484 23.295 1.00 96.06 144 GLN A N 1
ATOM 1150 C CA . GLN A 1 144 ? -12.080 -9.327 23.940 1.00 96.06 144 GLN A CA 1
ATOM 1151 C C . GLN A 1 144 ? -13.455 -9.019 23.346 1.00 96.06 144 GLN A C 1
ATOM 1153 O O . GLN A 1 144 ? -13.792 -9.391 22.222 1.00 96.06 144 GLN A O 1
ATOM 1158 N N . ARG A 1 145 ? -14.261 -8.268 24.100 1.00 96.81 145 ARG A N 1
ATOM 1159 C CA . ARG A 1 145 ? -15.506 -7.710 23.577 1.00 96.81 145 ARG A CA 1
ATOM 1160 C C . ARG A 1 145 ? -15.186 -6.546 22.641 1.00 96.81 145 ARG A C 1
ATOM 1162 O O . ARG A 1 145 ? -14.631 -5.538 23.076 1.00 96.81 145 ARG A O 1
ATOM 1169 N N . LEU A 1 146 ? -15.558 -6.683 21.372 1.00 96.62 146 LEU A N 1
ATOM 1170 C CA . LEU A 1 146 ? -15.420 -5.616 20.383 1.00 96.62 146 LEU A CA 1
ATOM 1171 C C . LEU A 1 146 ? -16.531 -4.570 20.529 1.00 96.62 146 LEU A C 1
ATOM 1173 O O . LEU A 1 146 ? -17.636 -4.874 20.989 1.00 96.62 146 LEU A O 1
ATOM 1177 N N . LEU A 1 147 ? -16.254 -3.350 20.073 1.00 95.31 147 LEU A N 1
ATOM 1178 C CA . LEU A 1 147 ? -17.266 -2.316 19.896 1.00 95.31 147 LEU A CA 1
ATOM 1179 C C . LEU A 1 147 ? -18.359 -2.785 18.919 1.00 95.31 147 LEU A C 1
ATOM 1181 O O . LEU A 1 147 ? -18.088 -3.333 17.841 1.00 95.31 147 LEU A O 1
ATOM 1185 N N . GLY A 1 148 ? -19.615 -2.576 19.322 1.00 90.19 148 GLY A N 1
ATOM 1186 C CA . GLY A 1 148 ? -20.788 -2.866 18.492 1.00 90.19 148 GLY A CA 1
ATOM 1187 C C . GLY A 1 148 ? -20.940 -1.861 17.353 1.00 90.19 148 GLY A C 1
ATOM 1188 O O . GLY A 1 148 ? -21.174 -2.257 16.216 1.00 90.19 148 GLY A O 1
ATOM 1189 N N . GLU A 1 149 ? -20.702 -0.586 17.651 1.00 92.25 149 GLU A N 1
ATOM 1190 C CA . GLU A 1 149 ? -20.760 0.529 16.707 1.00 92.25 149 GLU A CA 1
ATOM 1191 C C . GLU A 1 149 ? -19.494 1.380 16.834 1.00 92.25 149 GLU A C 1
ATOM 1193 O O . GLU A 1 149 ? -18.919 1.503 17.920 1.00 92.25 149 GLU A O 1
ATOM 1198 N N . MET A 1 150 ? -19.045 1.949 15.714 1.00 94.56 150 MET A N 1
ATOM 1199 C CA . MET A 1 150 ? -17.931 2.897 15.704 1.00 94.56 150 MET A CA 1
ATOM 1200 C C . MET A 1 150 ? -18.429 4.293 16.086 1.00 94.56 150 MET A C 1
ATOM 1202 O O . MET A 1 150 ? -19.585 4.620 15.803 1.00 94.56 150 MET A O 1
ATOM 1206 N N . PRO A 1 151 ? -17.579 5.145 16.686 1.00 95.50 151 PRO A N 1
ATOM 1207 C CA . PRO A 1 151 ? -17.931 6.539 16.906 1.00 95.50 151 PRO A CA 1
ATOM 1208 C C . PRO A 1 151 ? -18.354 7.220 15.604 1.00 95.50 151 PRO A C 1
ATOM 1210 O O . PRO A 1 151 ? -17.719 7.047 14.564 1.00 95.50 151 PRO A O 1
ATOM 1213 N N . LYS A 1 152 ? -19.429 8.009 15.673 1.00 93.12 152 LYS A N 1
ATOM 1214 C CA . LYS A 1 152 ? -19.929 8.755 14.519 1.00 93.12 152 LYS A CA 1
ATOM 1215 C C . LYS A 1 152 ? -18.889 9.807 14.089 1.00 93.12 152 LYS A C 1
ATOM 1217 O O . LYS A 1 152 ? -18.459 10.576 14.953 1.00 93.12 152 LYS A O 1
ATOM 1222 N N . PRO A 1 153 ? -18.513 9.872 12.799 1.00 92.38 153 PRO A N 1
ATOM 1223 C CA . PRO A 1 153 ? -17.666 10.942 12.281 1.00 92.38 153 PRO A CA 1
ATOM 1224 C C . PRO A 1 153 ? -18.302 12.322 12.484 1.00 92.38 153 PRO A C 1
ATOM 1226 O O . PRO A 1 153 ? -19.528 12.452 12.559 1.00 92.38 153 PRO A O 1
ATOM 1229 N N . THR A 1 154 ? -17.463 13.351 12.566 1.00 90.31 154 THR A N 1
ATOM 1230 C CA . THR A 1 154 ? -17.877 14.761 12.659 1.00 90.31 154 THR A CA 1
ATOM 1231 C C . THR A 1 154 ? -18.149 15.388 11.291 1.00 90.31 154 THR A C 1
ATOM 1233 O O . THR A 1 154 ? -18.943 16.322 11.203 1.00 90.31 154 THR A O 1
ATOM 1236 N N . VAL A 1 155 ? -17.570 14.822 10.230 1.00 89.56 155 VAL A N 1
ATOM 1237 C CA . VAL A 1 155 ? -17.740 15.246 8.832 1.00 89.56 155 VAL A CA 1
ATOM 1238 C C . VAL A 1 155 ? -18.791 14.401 8.094 1.00 89.56 155 VAL A C 1
ATOM 1240 O O . VAL A 1 155 ? -19.076 13.269 8.505 1.00 89.56 155 VAL A O 1
ATOM 1243 N N . PRO A 1 156 ? -19.395 14.912 7.001 1.00 89.62 156 PRO A N 1
ATOM 1244 C CA . PRO A 1 156 ? -20.294 14.121 6.164 1.00 89.62 156 PRO A CA 1
ATOM 1245 C C . PRO A 1 156 ? -19.554 13.000 5.425 1.00 89.62 156 PRO A C 1
ATOM 1247 O O . PRO A 1 156 ? -18.359 13.082 5.167 1.00 89.62 156 PRO A O 1
ATOM 1250 N N . VAL A 1 157 ? -20.299 11.978 4.995 1.00 85.75 157 VAL A N 1
ATOM 1251 C CA . VAL A 1 157 ? -19.751 10.851 4.212 1.00 85.75 157 VAL A CA 1
ATOM 1252 C C . VAL A 1 157 ? -19.207 11.248 2.836 1.00 85.75 157 VAL A C 1
ATOM 1254 O O . VAL A 1 157 ? -18.517 10.459 2.209 1.00 85.75 157 VAL A O 1
ATOM 1257 N N . THR A 1 158 ? -19.539 12.452 2.368 1.00 85.06 158 THR A N 1
ATOM 1258 C CA . THR A 1 158 ? -19.048 13.047 1.119 1.00 85.06 158 THR A CA 1
ATOM 1259 C C . THR A 1 158 ? -17.732 13.803 1.302 1.00 85.06 158 THR A C 1
ATOM 1261 O O . THR A 1 158 ? -17.271 14.443 0.364 1.00 85.06 158 THR A O 1
ATOM 1264 N N . ASN A 1 159 ? -17.178 13.831 2.518 1.00 87.19 159 ASN A N 1
ATOM 1265 C CA . ASN A 1 159 ? -15.888 14.456 2.776 1.00 87.19 159 ASN A CA 1
ATOM 1266 C C . ASN A 1 159 ? -14.771 13.670 2.050 1.00 87.19 159 ASN A C 1
ATOM 1268 O O . ASN A 1 159 ? -14.802 12.439 2.078 1.00 87.19 159 ASN A O 1
ATOM 1272 N N . PRO A 1 160 ? -13.790 14.353 1.431 1.00 84.19 160 PRO A N 1
ATOM 1273 C CA . PRO A 1 160 ? -12.729 13.718 0.644 1.00 84.19 160 PRO A CA 1
ATOM 1274 C C . PRO A 1 160 ? -11.831 12.770 1.455 1.00 84.19 160 PRO A C 1
ATOM 1276 O O . PRO A 1 160 ? -11.308 11.803 0.915 1.00 84.19 160 PRO A O 1
ATOM 1279 N N . HIS A 1 161 ? -11.698 12.962 2.766 1.00 87.00 161 HIS A N 1
ATOM 1280 C CA . HIS A 1 161 ? -10.964 12.057 3.651 1.00 87.00 161 HIS A CA 1
ATOM 1281 C C . HIS A 1 161 ? -11.840 10.939 4.228 1.00 87.00 161 HIS A C 1
ATOM 1283 O O . HIS A 1 161 ? -11.387 10.179 5.088 1.00 87.00 161 HIS A O 1
ATOM 1289 N N . MET A 1 162 ? -13.098 10.809 3.795 1.00 91.06 162 MET A N 1
ATOM 1290 C CA . MET A 1 162 ? -13.974 9.732 4.241 1.00 91.06 162 MET A CA 1
ATOM 1291 C C . MET A 1 162 ? -13.879 8.520 3.302 1.00 91.06 162 MET A C 1
ATOM 1293 O O . MET A 1 162 ? -14.364 8.573 2.175 1.00 91.06 162 MET A O 1
ATOM 1297 N N . PRO A 1 163 ? -13.339 7.379 3.764 1.00 92.06 163 PRO A N 1
ATOM 1298 C CA . PRO A 1 163 ? -13.262 6.188 2.936 1.00 92.06 163 PRO A CA 1
ATOM 1299 C C . PRO A 1 163 ? -14.624 5.499 2.798 1.00 92.06 163 PRO A C 1
ATOM 1301 O O . PRO A 1 163 ? -15.363 5.316 3.774 1.00 92.06 163 PRO A O 1
ATOM 1304 N N . HIS A 1 164 ? -14.922 5.030 1.591 1.00 91.94 164 HIS A N 1
ATOM 1305 C CA . HIS A 1 164 ? -15.952 4.030 1.350 1.00 91.94 164 HIS A CA 1
ATOM 1306 C C . HIS A 1 164 ? -15.544 2.675 1.927 1.00 91.94 164 HIS A C 1
ATOM 1308 O O . HIS A 1 164 ? -14.364 2.343 2.041 1.00 91.94 164 HIS A O 1
ATOM 1314 N N . GLU A 1 165 ? -16.545 1.872 2.286 1.00 93.69 165 GLU A N 1
ATOM 1315 C CA . GLU A 1 165 ? -16.302 0.476 2.623 1.00 93.69 165 GLU A CA 1
ATOM 1316 C C . GLU A 1 165 ? -16.085 -0.332 1.341 1.00 93.69 165 GLU A C 1
ATOM 1318 O O . GLU A 1 165 ? -16.975 -0.435 0.489 1.00 93.69 165 GLU A O 1
ATOM 1323 N N . CYS A 1 166 ? -14.891 -0.907 1.221 1.00 92.88 166 CYS A N 1
ATOM 1324 C CA . CYS A 1 166 ? -14.488 -1.696 0.071 1.00 92.88 166 CYS A CA 1
ATOM 1325 C C . CYS A 1 166 ? -13.860 -3.021 0.503 1.00 92.88 166 CYS A C 1
ATOM 1327 O O . CYS A 1 166 ? -13.029 -3.091 1.415 1.00 92.88 166 CYS A O 1
ATOM 1329 N N . SER A 1 167 ? -14.197 -4.077 -0.232 1.00 93.19 167 SER A N 1
ATOM 1330 C CA . SER A 1 167 ? -13.375 -5.288 -0.276 1.00 93.19 167 SER A CA 1
ATOM 1331 C C . SER A 1 167 ? -12.091 -5.024 -1.072 1.00 93.19 167 SER A C 1
ATOM 1333 O O . SER A 1 167 ? -12.032 -4.070 -1.848 1.00 93.19 167 SER A O 1
ATOM 1335 N N . LEU A 1 168 ? -11.055 -5.843 -0.874 1.00 92.25 168 LEU A N 1
ATOM 1336 C CA . LEU A 1 168 ? -9.790 -5.731 -1.610 1.00 92.25 168 LEU A CA 1
ATOM 1337 C C . LEU A 1 168 ? -9.669 -6.857 -2.638 1.00 92.25 168 LEU A C 1
ATOM 1339 O O . LEU A 1 168 ? -9.982 -8.008 -2.323 1.00 92.25 168 LEU A O 1
ATOM 1343 N N . ASN A 1 169 ? -9.152 -6.541 -3.826 1.00 89.31 169 ASN A N 1
ATOM 1344 C CA . ASN A 1 169 ? -8.863 -7.509 -4.888 1.00 89.31 169 ASN A CA 1
ATOM 1345 C C . ASN A 1 169 ? -7.360 -7.505 -5.235 1.00 89.31 169 ASN A C 1
ATOM 1347 O O . ASN A 1 169 ? -6.963 -6.994 -6.283 1.00 89.31 169 ASN A O 1
ATOM 1351 N N . PRO A 1 170 ? -6.498 -8.002 -4.329 1.00 92.06 170 PRO A N 1
ATOM 1352 C CA . PRO A 1 170 ? -5.071 -7.726 -4.385 1.00 92.06 170 PRO A CA 1
ATOM 1353 C C . PRO A 1 170 ? -4.380 -8.339 -5.610 1.00 92.06 170 PRO A C 1
ATOM 1355 O O . PRO A 1 170 ? -4.530 -9.532 -5.878 1.00 92.06 170 PRO A O 1
ATOM 1358 N N . VAL A 1 171 ? -3.532 -7.555 -6.283 1.00 91.75 171 VAL A N 1
ATOM 1359 C CA . VAL A 1 171 ? -2.712 -8.001 -7.425 1.00 91.75 171 VAL A CA 1
ATOM 1360 C C . VAL A 1 171 ? -1.232 -7.813 -7.104 1.00 91.75 171 VAL A C 1
ATOM 1362 O O . VAL A 1 171 ? -0.786 -6.698 -6.848 1.00 91.75 171 VAL A O 1
ATOM 1365 N N . ARG A 1 172 ? -0.461 -8.904 -7.118 1.00 94.25 172 ARG A N 1
ATOM 1366 C CA . ARG A 1 172 ? 0.993 -8.883 -6.889 1.00 94.25 172 ARG A CA 1
ATOM 1367 C C . ARG A 1 172 ? 1.725 -8.581 -8.187 1.00 94.25 172 ARG A C 1
ATOM 1369 O O . ARG A 1 172 ? 1.498 -9.259 -9.185 1.00 94.25 172 ARG A O 1
ATOM 1376 N N . VAL A 1 173 ? 2.616 -7.601 -8.151 1.00 94.19 173 VAL A N 1
ATOM 1377 C CA . VAL A 1 173 ? 3.384 -7.139 -9.308 1.00 94.19 173 VAL A CA 1
ATOM 1378 C C . VAL A 1 173 ? 4.849 -6.959 -8.942 1.00 94.19 173 VAL A C 1
ATOM 1380 O O . VAL A 1 173 ? 5.193 -6.743 -7.780 1.00 94.19 173 VAL A O 1
ATOM 1383 N N . THR A 1 174 ? 5.717 -7.039 -9.945 1.00 95.44 174 THR A N 1
ATOM 1384 C CA . THR A 1 174 ? 7.111 -6.615 -9.821 1.00 95.44 174 THR A CA 1
ATOM 1385 C C . THR A 1 174 ? 7.223 -5.174 -10.287 1.00 95.44 174 THR A C 1
ATOM 1387 O O . THR A 1 174 ? 6.807 -4.855 -11.400 1.00 95.44 174 THR A O 1
ATOM 1390 N N . GLU A 1 175 ? 7.792 -4.337 -9.430 1.00 95.38 175 GLU A N 1
ATOM 1391 C CA . GLU A 1 175 ? 8.146 -2.960 -9.740 1.00 95.38 175 GLU A CA 1
ATOM 1392 C C . GLU A 1 175 ? 9.660 -2.805 -9.847 1.00 95.38 175 GLU A C 1
ATOM 1394 O O . GLU A 1 175 ? 10.432 -3.524 -9.194 1.00 95.38 175 GLU A O 1
ATOM 1399 N N . PHE A 1 176 ? 10.072 -1.828 -10.645 1.00 94.75 176 PHE A N 1
ATOM 1400 C CA . PHE A 1 176 ? 11.469 -1.469 -10.848 1.00 94.75 176 PHE A CA 1
ATOM 1401 C C . PHE A 1 176 ? 11.755 -0.088 -10.248 1.00 94.75 176 PHE A C 1
ATOM 1403 O O . PHE A 1 176 ? 10.853 0.742 -10.141 1.00 94.75 176 PHE A O 1
ATOM 1410 N N . PRO A 1 177 ? 12.986 0.160 -9.774 1.00 91.75 177 PRO A N 1
ATOM 1411 C CA . PRO A 1 177 ? 13.330 1.457 -9.217 1.00 91.75 177 PRO A CA 1
ATOM 1412 C C . PRO A 1 177 ? 13.470 2.510 -10.319 1.00 91.75 177 PRO A C 1
ATOM 1414 O O . PRO A 1 177 ? 13.926 2.215 -11.419 1.00 91.75 177 PRO A O 1
ATOM 1417 N N . LEU A 1 178 ? 13.158 3.757 -9.975 1.00 87.19 178 LEU A N 1
ATOM 1418 C CA . LEU A 1 178 ? 13.499 4.952 -10.764 1.00 87.19 178 LEU A CA 1
ATOM 1419 C C . LEU A 1 178 ? 14.567 5.814 -10.068 1.00 87.19 178 LEU A C 1
ATOM 1421 O O . LEU A 1 178 ? 14.949 6.867 -10.561 1.00 87.19 178 LEU A O 1
ATOM 1425 N N . SER A 1 179 ? 15.020 5.391 -8.884 1.00 83.50 179 SER A N 1
ATOM 1426 C CA . SER A 1 179 ? 15.956 6.147 -8.053 1.00 83.50 179 SER A CA 1
ATOM 1427 C C . SER A 1 179 ? 17.405 5.856 -8.425 1.00 83.50 179 SER A C 1
ATOM 1429 O O . SER A 1 179 ? 17.811 4.691 -8.488 1.00 83.50 179 SER A O 1
ATOM 1431 N N . GLU A 1 180 ? 18.199 6.925 -8.520 1.00 81.62 180 GLU A N 1
ATOM 1432 C CA . GLU A 1 180 ? 19.649 6.850 -8.716 1.00 81.62 180 GLU A CA 1
ATOM 1433 C C . GLU A 1 180 ? 20.405 6.161 -7.564 1.00 81.62 180 GLU A C 1
ATOM 1435 O O . GLU A 1 180 ? 21.551 5.750 -7.732 1.00 81.62 180 GLU A O 1
ATOM 1440 N N . GLU A 1 181 ? 19.768 5.969 -6.399 1.00 84.62 181 GLU A N 1
ATOM 1441 C CA . GLU A 1 181 ? 20.341 5.170 -5.306 1.00 84.62 181 GLU A CA 1
ATOM 1442 C C . GLU A 1 181 ? 20.433 3.672 -5.651 1.00 84.62 181 GLU A C 1
ATOM 1444 O O . GLU A 1 181 ? 21.235 2.953 -5.053 1.00 84.62 181 GLU A O 1
ATOM 1449 N N . LEU A 1 182 ? 19.586 3.185 -6.566 1.00 89.69 182 LEU A N 1
ATOM 1450 C CA . LEU A 1 182 ? 19.427 1.756 -6.862 1.00 89.69 182 LEU A CA 1
ATOM 1451 C C . LEU A 1 182 ? 19.880 1.379 -8.273 1.00 89.69 182 LEU A C 1
ATOM 1453 O O . LEU A 1 182 ? 20.387 0.276 -8.468 1.00 89.69 182 LEU A O 1
ATOM 1457 N N . ILE A 1 183 ? 19.708 2.274 -9.244 1.00 91.75 183 ILE A N 1
ATOM 1458 C CA . ILE A 1 183 ? 20.172 2.101 -10.625 1.00 91.75 183 ILE A CA 1
ATOM 1459 C C . ILE A 1 183 ? 20.793 3.406 -11.109 1.00 91.75 183 ILE A C 1
ATOM 1461 O O . ILE A 1 183 ? 20.302 4.473 -10.783 1.00 91.75 183 ILE A O 1
ATOM 1465 N N . THR A 1 184 ? 21.870 3.358 -11.887 1.00 93.44 184 THR A N 1
ATOM 1466 C CA . THR A 1 184 ? 22.471 4.593 -12.420 1.00 93.44 184 THR A CA 1
ATOM 1467 C C . THR A 1 184 ? 21.589 5.215 -13.507 1.00 93.44 184 THR A C 1
ATOM 1469 O O . THR A 1 184 ? 20.845 4.502 -14.180 1.00 93.44 184 THR A O 1
ATOM 1472 N N . ALA A 1 185 ? 21.729 6.521 -13.758 1.00 91.31 185 ALA A N 1
ATOM 1473 C CA . ALA A 1 185 ? 21.037 7.192 -14.865 1.00 91.31 185 ALA A CA 1
ATOM 1474 C C . ALA A 1 185 ? 21.284 6.501 -16.223 1.00 91.31 185 ALA A C 1
ATOM 1476 O O . ALA A 1 185 ? 20.358 6.323 -17.006 1.00 91.31 185 ALA A O 1
ATOM 1477 N N . SER A 1 186 ? 22.509 6.017 -16.468 1.00 94.44 186 SER A N 1
ATOM 1478 C CA . SER A 1 186 ? 22.843 5.271 -17.692 1.00 94.44 186 SER A CA 1
ATOM 1479 C C . SER A 1 186 ? 22.155 3.904 -17.762 1.00 94.44 186 SER A C 1
ATOM 1481 O O . SER A 1 186 ? 21.767 3.472 -18.844 1.00 94.44 186 SER A O 1
ATOM 1483 N N . GLN A 1 187 ? 21.986 3.218 -16.627 1.00 95.56 187 GLN A N 1
ATOM 1484 C CA . GLN A 1 187 ? 21.217 1.973 -16.573 1.00 95.56 187 GLN A CA 1
ATOM 1485 C C . GLN A 1 187 ? 19.731 2.225 -16.830 1.00 95.56 187 GLN A C 1
ATOM 1487 O O . GLN A 1 187 ? 19.124 1.471 -17.585 1.00 95.56 187 GLN A O 1
ATOM 1492 N N . LEU A 1 188 ? 19.155 3.274 -16.237 1.00 92.75 188 LEU A N 1
ATOM 1493 C CA . LEU A 1 188 ? 17.764 3.658 -16.481 1.00 92.75 188 LEU A CA 1
ATOM 1494 C C . LEU A 1 188 ? 17.538 3.989 -17.963 1.00 92.75 188 LEU A C 1
ATOM 1496 O O . LEU A 1 188 ? 16.665 3.393 -18.588 1.00 92.75 188 LEU A O 1
ATOM 1500 N N . GLU A 1 189 ? 18.392 4.830 -18.550 1.00 93.38 189 GLU A N 1
ATOM 1501 C CA . GLU A 1 189 ? 18.344 5.178 -19.975 1.00 93.38 189 GLU A CA 1
ATOM 1502 C C . GLU A 1 189 ? 18.458 3.933 -20.876 1.00 93.38 189 GLU A C 1
ATOM 1504 O O . GLU A 1 189 ? 17.762 3.813 -21.886 1.00 93.38 189 GLU A O 1
ATOM 1509 N N . GLN A 1 190 ? 19.302 2.964 -20.503 1.00 95.38 190 GLN A N 1
ATOM 1510 C CA . GLN A 1 190 ? 19.424 1.701 -21.232 1.00 95.38 190 GLN A CA 1
ATOM 1511 C C . GLN A 1 190 ? 18.110 0.903 -21.228 1.00 95.38 190 GLN A C 1
ATOM 1513 O O . GLN A 1 190 ? 17.714 0.376 -22.270 1.00 95.38 190 GLN A O 1
ATOM 1518 N N . VAL A 1 191 ? 17.434 0.818 -20.077 1.00 94.94 191 VAL A N 1
ATOM 1519 C CA . VAL A 1 191 ? 16.143 0.125 -19.947 1.00 94.94 191 VAL A CA 1
ATOM 1520 C C . VAL A 1 191 ? 15.063 0.850 -20.747 1.00 94.94 191 VAL A C 1
ATOM 1522 O O . VAL A 1 191 ? 14.335 0.209 -21.504 1.00 94.94 191 VAL A O 1
ATOM 1525 N N . GLU A 1 192 ? 14.987 2.176 -20.631 1.00 92.19 192 GLU A N 1
ATOM 1526 C CA . GLU A 1 192 ? 14.021 3.017 -21.346 1.00 92.19 192 GLU A CA 1
ATOM 1527 C C . GLU A 1 192 ? 14.141 2.874 -22.864 1.00 92.19 192 GLU A C 1
ATOM 1529 O O . GLU A 1 192 ? 13.143 2.638 -23.552 1.00 92.19 192 GLU A O 1
ATOM 1534 N N . ASN A 1 193 ? 15.365 2.967 -23.390 1.00 93.12 193 ASN A N 1
ATOM 1535 C CA . ASN A 1 193 ? 15.620 2.819 -24.819 1.00 93.12 193 ASN A CA 1
ATOM 1536 C C . ASN A 1 193 ? 15.270 1.409 -25.306 1.00 93.12 193 ASN A C 1
ATOM 1538 O O . ASN A 1 193 ? 14.609 1.260 -26.332 1.00 93.12 193 ASN A O 1
ATOM 1542 N N . TRP A 1 194 ? 15.631 0.372 -24.545 1.00 95.25 194 TRP A N 1
ATOM 1543 C CA . TRP A 1 194 ? 15.284 -0.997 -24.913 1.00 95.25 194 TRP A CA 1
ATOM 1544 C C . TRP A 1 194 ? 13.772 -1.233 -24.915 1.00 95.25 194 TRP A C 1
ATOM 1546 O O . TRP A 1 194 ? 13.261 -1.837 -25.855 1.00 95.25 194 TRP A O 1
ATOM 1556 N N . VAL A 1 195 ? 13.037 -0.732 -23.915 1.00 92.88 195 VAL A N 1
ATOM 1557 C CA . VAL A 1 195 ? 11.568 -0.836 -23.870 1.00 92.88 195 VAL A CA 1
ATOM 1558 C C . VAL A 1 195 ? 10.942 -0.130 -25.068 1.00 92.88 195 VAL A C 1
ATOM 1560 O O . VAL A 1 195 ? 10.082 -0.711 -25.727 1.00 92.88 195 VAL A O 1
ATOM 1563 N N . ARG A 1 196 ? 11.415 1.073 -25.414 1.00 88.06 196 ARG A N 1
ATOM 1564 C CA . ARG A 1 196 ? 10.941 1.813 -26.593 1.00 88.06 196 ARG A CA 1
ATOM 1565 C C . ARG A 1 196 ? 11.114 1.012 -27.889 1.00 88.06 196 ARG A C 1
ATOM 1567 O O . ARG A 1 196 ? 10.226 1.023 -28.735 1.00 88.06 196 ARG A O 1
ATOM 1574 N N . GLU A 1 197 ? 12.233 0.309 -28.039 1.00 90.38 197 GLU A N 1
ATOM 1575 C CA . GLU A 1 197 ? 12.554 -0.460 -29.249 1.00 90.38 197 GLU A CA 1
ATOM 1576 C C . GLU A 1 197 ? 11.879 -1.841 -29.303 1.00 90.38 197 GLU A C 1
ATOM 1578 O O . GLU A 1 197 ? 11.552 -2.321 -30.389 1.00 90.38 197 GLU A O 1
ATOM 1583 N N . ASN A 1 198 ? 11.669 -2.492 -28.152 1.00 93.44 198 ASN A N 1
ATOM 1584 C CA . ASN A 1 198 ? 11.315 -3.915 -28.091 1.00 93.44 198 ASN A CA 1
ATOM 1585 C C . ASN A 1 198 ? 9.890 -4.188 -27.579 1.00 93.44 198 ASN A C 1
ATOM 1587 O O . ASN A 1 198 ? 9.356 -5.259 -27.854 1.00 93.44 198 ASN A O 1
ATOM 1591 N N . ALA A 1 199 ? 9.237 -3.239 -26.898 1.00 92.19 199 ALA A N 1
ATOM 1592 C CA . ALA A 1 199 ? 7.907 -3.431 -26.302 1.00 92.19 199 ALA A CA 1
ATOM 1593 C C . ALA A 1 199 ? 6.739 -3.003 -27.211 1.00 92.19 199 ALA A C 1
ATOM 1595 O O . ALA A 1 199 ? 5.618 -2.814 -26.743 1.00 92.19 199 ALA A O 1
ATOM 1596 N N . ARG A 1 200 ? 6.968 -2.842 -28.524 1.00 90.19 200 ARG A N 1
ATOM 1597 C CA . ARG A 1 200 ? 5.935 -2.390 -29.475 1.00 90.19 200 ARG A CA 1
ATOM 1598 C C . ARG A 1 200 ? 4.660 -3.239 -29.417 1.00 90.19 200 ARG A C 1
ATOM 1600 O O . ARG A 1 200 ? 3.566 -2.688 -29.392 1.00 90.19 200 ARG A O 1
ATOM 1607 N N . GLN A 1 201 ? 4.807 -4.564 -29.370 1.00 90.06 201 GLN A N 1
ATOM 1608 C CA . GLN A 1 201 ? 3.670 -5.488 -29.299 1.00 90.06 201 GLN A CA 1
ATOM 1609 C C . GLN A 1 201 ? 2.884 -5.325 -27.994 1.00 90.06 201 GLN A C 1
ATOM 1611 O O . GLN A 1 201 ? 1.657 -5.397 -28.006 1.00 90.06 201 GLN A O 1
ATOM 1616 N N . ASP A 1 202 ? 3.575 -5.065 -26.882 1.00 90.94 202 ASP A N 1
ATOM 1617 C CA . ASP A 1 202 ? 2.942 -4.786 -25.597 1.00 90.94 202 ASP A CA 1
ATOM 1618 C C . ASP A 1 202 ? 2.140 -3.480 -25.637 1.00 90.94 202 ASP A C 1
ATOM 1620 O O . ASP A 1 202 ? 0.992 -3.447 -25.197 1.00 90.94 202 ASP A O 1
ATOM 1624 N N . PHE A 1 203 ? 2.704 -2.414 -26.214 1.00 88.75 203 PHE A N 1
ATOM 1625 C CA . PHE A 1 203 ? 1.996 -1.144 -26.391 1.00 88.75 203 PHE A CA 1
ATOM 1626 C C . PHE A 1 203 ? 0.746 -1.297 -27.261 1.00 88.75 203 PHE A C 1
ATOM 1628 O O . PHE A 1 203 ? -0.332 -0.862 -26.856 1.00 88.75 203 PHE A O 1
ATOM 1635 N N . GLU A 1 204 ? 0.857 -1.984 -28.399 1.00 87.69 204 GLU A N 1
ATOM 1636 C CA . GLU A 1 204 ? -0.280 -2.274 -29.279 1.00 87.69 204 GLU A CA 1
ATOM 1637 C C . GLU A 1 204 ? -1.365 -3.088 -28.548 1.00 87.69 204 GLU A C 1
ATOM 1639 O O . GLU A 1 204 ? -2.547 -2.752 -28.630 1.00 87.69 204 GLU A O 1
ATOM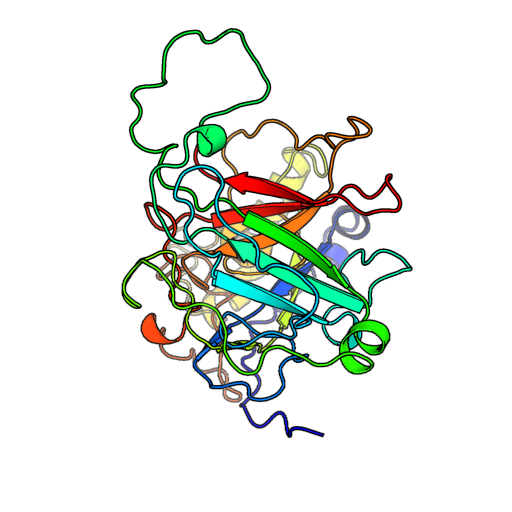 1644 N N . ALA A 1 205 ? -0.979 -4.100 -27.759 1.00 86.75 205 ALA A N 1
ATOM 1645 C CA . ALA A 1 205 ? -1.909 -4.903 -26.961 1.00 86.75 205 ALA A CA 1
ATOM 1646 C C . ALA A 1 205 ? -2.616 -4.094 -25.857 1.00 86.75 205 ALA A C 1
ATOM 1648 O O . ALA A 1 205 ? -3.775 -4.361 -25.542 1.00 86.75 205 ALA A O 1
ATOM 1649 N N . MET A 1 206 ? -1.946 -3.083 -25.298 1.00 84.88 206 MET A N 1
ATOM 1650 C CA . MET A 1 206 ? -2.516 -2.138 -24.330 1.00 84.88 206 MET A CA 1
ATOM 1651 C C . MET A 1 206 ? -3.281 -0.978 -24.990 1.00 84.88 206 MET A C 1
ATOM 1653 O O . MET A 1 206 ? -3.728 -0.059 -24.296 1.00 84.88 206 MET A O 1
ATOM 1657 N N . ASN A 1 207 ? -3.432 -0.989 -26.320 1.00 84.06 207 ASN A N 1
ATOM 1658 C CA . ASN A 1 207 ? -4.028 0.101 -27.092 1.00 84.06 207 ASN A CA 1
ATOM 1659 C C . ASN A 1 207 ? -3.342 1.456 -26.805 1.00 84.06 207 ASN A C 1
ATOM 1661 O O . AS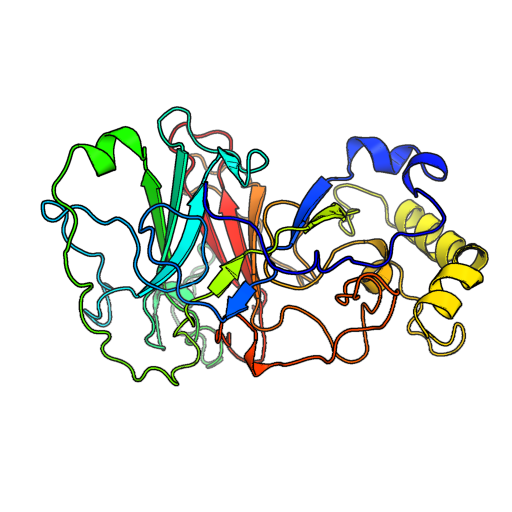N A 1 207 ? -3.991 2.486 -26.586 1.00 84.06 207 ASN A O 1
ATOM 1665 N N . ILE A 1 208 ? -2.012 1.431 -26.720 1.00 83.69 208 ILE A N 1
ATOM 1666 C CA . ILE A 1 208 ? -1.134 2.599 -26.664 1.00 83.69 208 ILE A CA 1
ATOM 1667 C C . ILE A 1 208 ? -0.553 2.778 -28.062 1.00 83.69 208 ILE A C 1
ATOM 1669 O O . ILE A 1 208 ? 0.062 1.858 -28.595 1.00 83.69 208 ILE A O 1
ATOM 1673 N N . ASP A 1 209 ? -0.735 3.962 -28.644 1.00 81.69 209 ASP A N 1
ATOM 1674 C CA . ASP A 1 209 ? -0.051 4.328 -29.881 1.00 81.69 209 ASP A CA 1
ATOM 1675 C C . ASP A 1 209 ? 1.453 4.489 -29.585 1.00 81.69 209 ASP A C 1
ATOM 1677 O O . ASP A 1 209 ? 1.811 5.367 -28.788 1.00 81.69 209 ASP A O 1
ATOM 1681 N N . PRO A 1 210 ? 2.337 3.666 -30.181 1.00 74.81 210 PRO A N 1
ATOM 1682 C CA . PRO A 1 210 ? 3.771 3.737 -29.927 1.00 74.81 210 PRO A CA 1
ATOM 1683 C C . PRO A 1 210 ? 4.393 5.103 -30.247 1.00 74.81 210 PRO A C 1
ATOM 1685 O O . PRO A 1 210 ? 5.408 5.462 -29.656 1.00 74.81 210 PRO A O 1
ATOM 1688 N N . ASP A 1 211 ? 3.768 5.882 -31.133 1.00 75.62 211 ASP A N 1
ATOM 1689 C CA . ASP A 1 211 ? 4.265 7.190 -31.561 1.00 75.62 211 ASP A CA 1
ATOM 1690 C C . ASP A 1 211 ? 3.658 8.356 -30.751 1.00 75.62 211 ASP A C 1
ATOM 1692 O O . ASP A 1 211 ? 4.039 9.513 -30.931 1.00 75.62 211 ASP A O 1
ATOM 1696 N N . SER A 1 212 ? 2.742 8.073 -29.815 1.00 74.25 212 SER A N 1
ATOM 1697 C CA . SER A 1 212 ? 2.035 9.094 -29.018 1.00 74.25 212 SER A CA 1
ATOM 1698 C C . SER A 1 212 ? 2.847 9.709 -27.876 1.00 74.25 212 SER A C 1
ATOM 1700 O O . SER A 1 212 ? 2.380 10.640 -27.223 1.00 74.25 212 SER A O 1
ATOM 1702 N N . GLY A 1 213 ? 4.036 9.172 -27.585 1.00 67.94 213 GLY A N 1
ATOM 1703 C CA . GLY A 1 213 ? 4.829 9.540 -26.407 1.00 67.94 213 GLY A CA 1
ATOM 1704 C C . GLY A 1 213 ? 4.377 8.872 -25.098 1.00 67.94 213 GLY A C 1
ATOM 1705 O O . GLY A 1 213 ? 5.082 8.980 -24.102 1.00 67.94 213 GLY A O 1
ATOM 1706 N N . ALA A 1 214 ? 3.271 8.114 -25.094 1.00 66.50 214 ALA A N 1
ATOM 1707 C CA . ALA A 1 214 ? 2.766 7.376 -23.926 1.00 66.50 214 ALA A CA 1
ATOM 1708 C C . ALA A 1 214 ? 3.467 6.016 -23.676 1.00 66.50 214 ALA A C 1
ATOM 1710 O O . ALA A 1 214 ? 3.030 5.218 -22.839 1.00 66.50 214 ALA A O 1
ATOM 1711 N N . THR A 1 215 ? 4.570 5.745 -24.384 1.00 68.12 215 THR A N 1
ATOM 1712 C CA . THR A 1 215 ? 5.421 4.544 -24.263 1.00 68.12 215 THR A CA 1
ATOM 1713 C C . THR A 1 215 ? 6.444 4.640 -23.125 1.00 68.12 215 THR A C 1
ATOM 1715 O O . THR A 1 215 ? 7.528 4.060 -23.197 1.00 68.12 215 THR A O 1
ATOM 1718 N N . ASP A 1 216 ? 6.140 5.429 -22.100 1.00 80.31 216 ASP A N 1
ATOM 1719 C CA . ASP A 1 216 ? 7.053 5.734 -21.005 1.00 80.31 216 ASP A CA 1
ATOM 1720 C C . ASP A 1 216 ? 7.282 4.493 -20.116 1.00 80.31 216 ASP A C 1
ATOM 1722 O O . ASP A 1 216 ? 6.338 3.908 -19.574 1.00 80.31 216 ASP A O 1
ATOM 1726 N N . PHE A 1 217 ? 8.547 4.086 -19.963 1.00 84.81 217 PHE A N 1
ATOM 1727 C CA . PHE A 1 217 ? 8.962 2.992 -19.080 1.00 84.81 217 PHE A CA 1
ATOM 1728 C C . PHE A 1 217 ? 8.546 3.232 -17.625 1.00 84.81 217 PHE A C 1
ATOM 1730 O O . PHE A 1 217 ? 8.069 2.302 -16.971 1.00 84.81 217 PHE A O 1
ATOM 1737 N N . ALA A 1 218 ? 8.698 4.453 -17.113 1.00 86.44 218 ALA A N 1
ATOM 1738 C CA . ALA A 1 218 ? 8.353 4.793 -15.742 1.00 86.44 218 ALA A CA 1
ATOM 1739 C C . ALA A 1 218 ? 6.868 4.519 -15.472 1.00 86.44 218 ALA A C 1
ATOM 1741 O O . ALA A 1 218 ? 6.537 3.839 -14.498 1.00 86.44 218 ALA A O 1
ATOM 1742 N N . MET A 1 219 ? 6.001 4.955 -16.390 1.00 84.25 219 MET A N 1
ATOM 1743 C CA . MET A 1 219 ? 4.549 4.790 -16.283 1.00 84.25 219 MET A CA 1
ATOM 1744 C C . MET A 1 219 ? 4.100 3.357 -16.553 1.00 84.25 219 MET A C 1
ATOM 1746 O O . MET A 1 219 ? 3.311 2.790 -15.799 1.00 84.25 219 MET A O 1
ATOM 1750 N N . GLN A 1 220 ? 4.570 2.753 -17.644 1.00 87.75 220 GLN A N 1
ATOM 1751 C CA . GLN A 1 220 ? 4.029 1.480 -18.116 1.00 87.75 220 GLN A CA 1
ATOM 1752 C C . GLN A 1 220 ? 4.767 0.284 -17.537 1.00 87.75 220 GLN A C 1
ATOM 1754 O O . GLN A 1 220 ? 4.197 -0.793 -17.484 1.00 87.75 220 GLN A O 1
ATOM 1759 N N . PHE A 1 221 ? 6.022 0.413 -17.112 1.00 91.25 221 PHE A N 1
ATOM 1760 C CA . PHE A 1 221 ? 6.833 -0.749 -16.760 1.00 91.25 221 PHE A CA 1
ATOM 1761 C C . PHE A 1 221 ? 7.464 -0.725 -15.376 1.00 91.25 221 PHE A C 1
ATOM 1763 O O . PHE A 1 221 ? 7.768 -1.809 -14.879 1.00 91.25 221 PHE A O 1
ATOM 1770 N N . SER A 1 222 ? 7.592 0.445 -14.749 1.00 92.50 222 SER A N 1
ATOM 1771 C CA . SER A 1 222 ? 8.374 0.620 -13.527 1.00 92.50 222 SER A CA 1
ATOM 1772 C C . SER A 1 222 ? 7.542 0.579 -12.244 1.00 92.50 222 SER A C 1
ATOM 1774 O O . SER A 1 222 ? 7.522 -0.451 -11.569 1.00 92.50 222 SER A O 1
ATOM 1776 N N . VAL A 1 223 ? 6.843 1.665 -11.903 1.00 91.44 223 VAL A N 1
ATOM 1777 C CA . VAL A 1 223 ? 6.141 1.816 -10.621 1.00 91.44 223 VAL A CA 1
ATOM 1778 C C . VAL A 1 223 ? 4.647 1.921 -10.891 1.00 91.44 223 VAL A C 1
ATOM 1780 O O . VAL A 1 223 ? 4.214 2.793 -11.635 1.00 91.44 223 VAL A O 1
ATOM 1783 N N . ALA A 1 224 ? 3.843 1.043 -10.294 1.00 90.75 224 ALA A N 1
ATOM 1784 C CA . ALA A 1 224 ? 2.402 1.078 -10.483 1.00 90.75 224 ALA A CA 1
ATOM 1785 C C . ALA A 1 224 ? 1.777 2.252 -9.703 1.00 90.75 224 ALA A C 1
ATOM 1787 O O . ALA A 1 224 ? 2.171 2.493 -8.552 1.00 90.75 224 ALA A O 1
ATOM 1788 N N . PRO A 1 225 ? 0.794 2.963 -10.281 1.00 87.88 225 PRO A N 1
ATOM 1789 C CA . PRO A 1 225 ? -0.014 3.930 -9.551 1.00 87.88 225 PRO A CA 1
ATOM 1790 C C . PRO A 1 225 ? -1.024 3.218 -8.633 1.00 87.88 225 PRO A C 1
ATOM 1792 O O . PRO A 1 225 ? -1.186 1.994 -8.677 1.00 87.88 225 PRO A O 1
ATOM 1795 N N . GLY A 1 226 ? -1.741 4.005 -7.831 1.00 89.38 226 GLY A N 1
ATOM 1796 C CA . GLY A 1 226 ? -2.833 3.522 -6.989 1.00 89.38 226 GLY A CA 1
ATOM 1797 C C . GLY A 1 226 ? -2.421 3.074 -5.592 1.00 89.38 226 GLY A C 1
ATOM 1798 O O . GLY A 1 226 ? -1.248 3.103 -5.209 1.00 89.38 226 GLY A O 1
ATOM 1799 N N . SER A 1 227 ? -3.418 2.676 -4.801 1.00 93.00 227 SER A N 1
ATOM 1800 C CA . SER A 1 227 ? -3.185 2.216 -3.437 1.00 93.00 227 SER A CA 1
ATOM 1801 C C . SER A 1 227 ? -2.535 0.837 -3.464 1.00 93.00 227 SER A C 1
ATOM 1803 O O . SER A 1 227 ? -3.042 -0.109 -4.076 1.00 93.00 227 SER A O 1
ATOM 1805 N N . LYS A 1 228 ? -1.406 0.692 -2.773 1.00 95.50 228 LYS A N 1
ATOM 1806 C CA . LYS A 1 228 ? -0.593 -0.526 -2.821 1.00 95.50 228 LYS A CA 1
ATOM 1807 C C . LYS A 1 228 ? 0.211 -0.745 -1.554 1.00 95.50 228 LYS A C 1
ATOM 1809 O O . LYS A 1 228 ? 0.475 0.178 -0.798 1.00 95.50 228 LYS A O 1
ATOM 1814 N N . VAL A 1 229 ? 0.636 -1.980 -1.349 1.00 97.12 229 VAL A N 1
ATOM 1815 C CA . VAL A 1 229 ? 1.570 -2.398 -0.300 1.00 97.12 229 VAL A CA 1
ATOM 1816 C C . VAL A 1 229 ? 2.936 -2.682 -0.915 1.00 97.12 229 VAL A C 1
ATOM 1818 O O . VAL A 1 229 ? 3.011 -3.308 -1.970 1.00 97.12 229 VAL A O 1
ATOM 1821 N N . GLY A 1 230 ? 4.014 -2.298 -0.233 1.00 95.69 230 GLY A N 1
ATOM 1822 C CA . GLY A 1 230 ? 5.381 -2.547 -0.689 1.00 95.69 230 GLY A CA 1
ATOM 1823 C C . GLY A 1 230 ? 5.743 -1.743 -1.938 1.00 95.69 230 GLY A C 1
ATOM 1824 O O . GLY A 1 230 ? 5.229 -0.648 -2.151 1.00 95.69 230 GLY A O 1
ATOM 1825 N N . GLY A 1 231 ? 6.656 -2.269 -2.755 1.00 94.81 231 GLY A N 1
ATOM 1826 C CA . GLY A 1 231 ? 7.093 -1.592 -3.976 1.00 94.81 231 GLY A CA 1
ATOM 1827 C C . GLY A 1 231 ? 7.865 -0.287 -3.751 1.00 94.81 231 GLY A C 1
ATOM 1828 O O . GLY A 1 231 ? 8.616 -0.129 -2.777 1.00 94.81 231 GLY A O 1
ATOM 1829 N N . PHE A 1 232 ? 7.680 0.635 -4.688 1.00 92.38 232 PHE A N 1
ATOM 1830 C CA . PHE A 1 232 ? 8.264 1.971 -4.721 1.00 92.38 232 PHE A CA 1
ATOM 1831 C C . PHE A 1 232 ? 7.191 3.056 -4.682 1.00 92.38 232 PHE A C 1
ATOM 1833 O O . PHE A 1 232 ? 6.038 2.840 -5.047 1.00 92.38 232 PHE A O 1
ATOM 1840 N N . GLU A 1 233 ? 7.596 4.247 -4.267 1.00 88.75 233 GLU A N 1
ATOM 1841 C CA . GLU A 1 233 ? 6.758 5.441 -4.316 1.00 88.75 233 GLU A CA 1
ATOM 1842 C C . GLU A 1 233 ? 6.605 5.893 -5.773 1.00 88.75 233 GLU A C 1
ATOM 1844 O O . GLU A 1 233 ? 7.590 5.974 -6.511 1.00 88.75 233 GLU A O 1
ATOM 1849 N N . HIS A 1 234 ? 5.371 6.148 -6.204 1.00 77.81 234 HIS A N 1
ATOM 1850 C CA . HIS A 1 234 ? 5.076 6.621 -7.554 1.00 77.81 234 HIS A CA 1
ATOM 1851 C C . HIS A 1 234 ? 5.286 8.143 -7.612 1.00 77.81 234 HIS A C 1
ATOM 1853 O O . HIS A 1 234 ? 4.635 8.872 -6.872 1.00 77.81 234 HIS A O 1
ATOM 1859 N N . PHE A 1 235 ? 6.191 8.612 -8.480 1.00 64.56 235 PHE A N 1
ATOM 1860 C CA . PHE A 1 235 ? 6.443 10.037 -8.766 1.00 64.56 235 PHE A CA 1
ATOM 1861 C C . PHE A 1 235 ? 6.629 10.937 -7.530 1.00 64.56 235 PHE A C 1
ATOM 1863 O O . PHE A 1 235 ? 5.868 11.872 -7.294 1.00 64.56 235 PHE A O 1
ATOM 1870 N N . SER A 1 236 ? 7.697 10.717 -6.760 1.00 57.41 236 SER A N 1
ATOM 1871 C CA . SER A 1 236 ? 8.094 11.649 -5.697 1.00 57.41 236 SER A CA 1
ATOM 1872 C C . SER A 1 236 ? 9.032 12.734 -6.245 1.00 57.41 236 SER A C 1
ATOM 1874 O O . SER A 1 236 ? 10.215 12.471 -6.481 1.00 57.41 236 SER A O 1
ATOM 1876 N N . GLN A 1 237 ? 8.548 13.966 -6.423 1.00 51.06 237 GLN A N 1
ATOM 1877 C CA . GLN A 1 237 ? 9.446 15.108 -6.623 1.00 51.06 237 GLN A CA 1
ATOM 1878 C C . GLN A 1 237 ? 10.166 15.399 -5.299 1.00 51.06 237 GLN A C 1
ATOM 1880 O O . GLN A 1 237 ? 9.518 15.618 -4.283 1.00 51.06 237 GLN A O 1
ATOM 1885 N N . TYR A 1 238 ? 11.503 15.328 -5.318 1.00 52.31 238 TYR A N 1
ATOM 1886 C CA . TYR A 1 238 ? 12.449 15.695 -4.251 1.00 52.31 238 TYR A CA 1
ATOM 1887 C C . TYR A 1 238 ? 11.872 15.689 -2.818 1.00 52.31 238 TYR A C 1
ATOM 1889 O O . TYR A 1 238 ? 11.390 16.709 -2.321 1.00 52.31 238 TYR A O 1
ATOM 1897 N N . ARG A 1 239 ? 11.953 14.542 -2.132 1.00 63.84 239 ARG A N 1
ATOM 1898 C CA . ARG A 1 239 ? 11.504 14.390 -0.739 1.00 63.84 239 ARG A CA 1
ATOM 1899 C C . ARG A 1 239 ? 12.677 14.144 0.212 1.00 63.84 239 ARG A C 1
ATOM 1901 O O . ARG A 1 239 ? 13.579 13.375 -0.126 1.00 63.84 239 ARG A O 1
ATOM 1908 N N . PRO A 1 240 ? 12.671 14.746 1.417 1.00 68.19 240 PRO A N 1
ATOM 1909 C CA . PRO A 1 240 ? 13.613 14.367 2.456 1.00 68.19 240 PRO A CA 1
ATOM 1910 C C . PRO A 1 240 ? 13.363 12.918 2.877 1.00 68.19 240 PRO A C 1
ATOM 1912 O O . PRO A 1 240 ? 12.225 12.483 3.059 1.00 68.19 240 PRO A O 1
ATOM 1915 N N . GLU A 1 241 ? 14.453 12.180 3.050 1.00 78.94 241 GLU A N 1
ATOM 1916 C CA . GLU A 1 241 ? 14.439 10.790 3.487 1.00 78.94 241 GLU A CA 1
ATOM 1917 C C . GLU A 1 241 ? 13.619 10.609 4.777 1.00 78.94 241 GLU A C 1
ATOM 1919 O O . GLU A 1 241 ? 13.852 11.287 5.781 1.00 78.94 241 GLU A O 1
ATOM 1924 N N . ALA A 1 242 ? 12.672 9.668 4.760 1.00 86.00 242 ALA A N 1
ATOM 1925 C CA . ALA A 1 242 ? 11.912 9.268 5.938 1.00 86.00 242 ALA A CA 1
ATOM 1926 C C . ALA A 1 242 ? 12.852 8.682 7.005 1.00 86.00 242 ALA A C 1
ATOM 1928 O O . ALA A 1 242 ? 13.490 7.649 6.780 1.00 86.00 242 ALA A O 1
ATOM 1929 N N . LYS A 1 243 ? 12.925 9.316 8.180 1.00 89.75 243 LYS A N 1
ATOM 1930 C CA . LYS A 1 243 ? 13.756 8.868 9.308 1.00 89.75 243 LYS A CA 1
ATOM 1931 C C . LYS A 1 243 ? 12.905 8.420 10.481 1.00 89.75 243 LYS A C 1
ATOM 1933 O O . LYS A 1 243 ? 11.924 9.064 10.843 1.00 89.75 243 LYS A O 1
ATOM 1938 N N . CYS A 1 244 ? 13.320 7.324 11.105 1.00 92.38 244 CYS A N 1
ATOM 1939 C CA . CYS A 1 244 ? 12.634 6.789 12.271 1.00 92.38 244 CYS A CA 1
ATOM 1940 C C . CYS A 1 244 ? 12.753 7.753 13.461 1.00 92.38 244 CYS A C 1
ATOM 1942 O O . CYS A 1 244 ? 13.880 8.067 13.843 1.00 92.38 244 CYS A O 1
ATOM 1944 N N . PRO A 1 245 ? 11.649 8.141 14.123 1.00 89.06 245 PRO A N 1
ATOM 1945 C CA . PRO A 1 245 ? 11.709 9.037 15.280 1.00 89.06 245 PRO A CA 1
ATOM 1946 C C . PRO A 1 245 ? 12.429 8.418 16.489 1.00 89.06 245 PRO A C 1
ATOM 1948 O O . PRO A 1 245 ? 12.872 9.138 17.374 1.00 89.06 245 PRO A O 1
ATOM 1951 N N . ASN A 1 246 ? 12.571 7.087 16.527 1.00 92.75 246 ASN A N 1
ATOM 1952 C CA . ASN A 1 246 ? 13.166 6.381 17.665 1.00 92.75 246 ASN A CA 1
ATOM 1953 C C . ASN A 1 246 ? 14.660 6.078 17.483 1.00 92.75 246 ASN A C 1
ATOM 1955 O O . ASN A 1 246 ? 15.397 6.043 18.462 1.00 92.75 246 ASN A O 1
ATOM 1959 N N . CYS A 1 247 ? 15.105 5.777 16.257 1.00 95.25 247 CYS A N 1
ATOM 1960 C CA . CYS A 1 247 ? 16.486 5.339 15.991 1.00 95.25 247 CYS A CA 1
ATOM 1961 C C . CYS A 1 247 ? 17.171 6.070 14.830 1.00 95.25 247 CYS A C 1
ATOM 1963 O O . CYS A 1 247 ? 18.265 5.676 14.435 1.00 95.25 247 CYS A O 1
ATOM 1965 N N . GLU A 1 248 ? 16.504 7.067 14.245 1.00 94.12 248 GLU A N 1
ATOM 1966 C CA . GLU A 1 248 ? 16.990 7.948 13.170 1.00 94.12 248 GLU A CA 1
ATOM 1967 C C . GLU A 1 248 ? 17.373 7.265 11.847 1.00 94.12 248 GLU A C 1
ATOM 1969 O O . GLU A 1 248 ? 17.726 7.933 10.876 1.00 94.12 248 GLU A O 1
ATOM 1974 N N . ALA A 1 249 ? 17.266 5.937 11.763 1.00 93.94 249 ALA A N 1
ATOM 1975 C CA . ALA A 1 249 ? 17.552 5.194 10.546 1.00 93.94 249 ALA A CA 1
ATOM 1976 C C . ALA A 1 249 ? 16.557 5.525 9.423 1.00 93.94 249 ALA A C 1
ATOM 1978 O O . ALA A 1 249 ? 15.365 5.723 9.691 1.00 93.94 249 ALA A O 1
ATOM 1979 N N . LYS A 1 250 ? 17.047 5.475 8.172 1.00 92.50 250 LYS A N 1
ATOM 1980 C CA . LYS A 1 250 ? 16.218 5.466 6.958 1.00 92.50 250 LYS A CA 1
ATOM 1981 C C . LYS A 1 25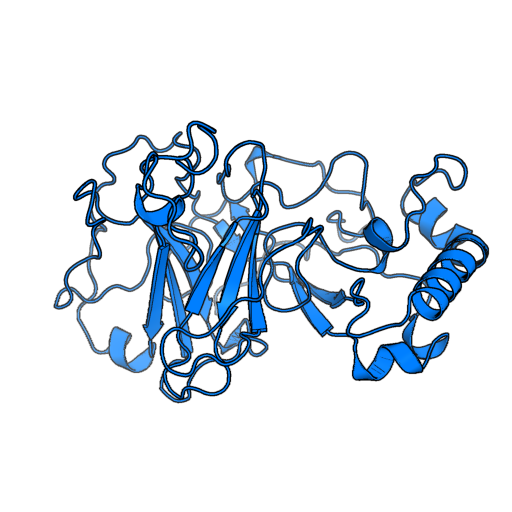0 ? 15.105 4.432 7.103 1.00 92.50 250 LYS A C 1
ATOM 1983 O O . LYS A 1 250 ? 15.361 3.269 7.433 1.00 92.50 250 LYS A O 1
ATOM 1988 N N . MET A 1 251 ? 13.876 4.863 6.866 1.00 93.38 251 MET A N 1
ATOM 1989 C CA . MET A 1 251 ? 12.693 4.013 6.858 1.00 93.38 251 MET A CA 1
ATOM 1990 C C . MET A 1 251 ? 12.412 3.509 5.443 1.00 93.38 251 MET A C 1
ATOM 1992 O O . MET A 1 251 ? 12.814 4.112 4.450 1.00 93.38 251 MET A O 1
ATOM 1996 N N . SER A 1 252 ? 11.739 2.368 5.347 1.00 92.94 252 SER A N 1
ATOM 1997 C CA . SER A 1 252 ? 11.377 1.751 4.071 1.00 92.94 252 SER A CA 1
ATOM 1998 C C . SER A 1 252 ? 9.931 2.070 3.722 1.00 92.94 252 SER A C 1
ATOM 2000 O O . SER A 1 252 ? 9.092 2.122 4.619 1.00 92.94 252 SER A O 1
ATOM 2002 N N . HIS A 1 253 ? 9.631 2.248 2.434 1.00 94.12 253 HIS A N 1
ATOM 2003 C CA . HIS A 1 253 ? 8.253 2.364 1.959 1.00 94.12 253 HIS A CA 1
ATOM 2004 C C . HIS A 1 253 ? 7.438 1.139 2.405 1.00 94.12 253 HIS A C 1
ATOM 2006 O O . HIS A 1 253 ? 7.850 -0.003 2.189 1.00 94.12 253 HIS A O 1
ATOM 2012 N N . LEU A 1 254 ? 6.315 1.386 3.077 1.00 96.31 254 LEU A N 1
ATOM 2013 C CA . LEU A 1 254 ? 5.406 0.367 3.595 1.00 96.31 254 LEU A CA 1
ATOM 2014 C C . LEU A 1 254 ? 4.218 0.180 2.652 1.00 96.31 254 LEU A C 1
ATOM 2016 O O . LEU A 1 254 ? 3.903 -0.948 2.275 1.00 96.31 254 LEU A O 1
ATOM 2020 N N . LEU A 1 255 ? 3.538 1.277 2.323 1.00 96.00 255 LEU A N 1
ATOM 2021 C CA . LEU A 1 255 ? 2.347 1.297 1.481 1.00 96.00 255 LEU A CA 1
ATOM 2022 C C . LEU A 1 255 ? 2.077 2.705 0.954 1.00 96.00 255 LEU A C 1
ATOM 2024 O O . LEU A 1 255 ? 2.474 3.696 1.571 1.00 96.00 255 LEU A O 1
ATOM 2028 N N . THR A 1 256 ? 1.329 2.751 -0.141 1.00 93.50 256 THR A N 1
ATOM 2029 C CA . THR A 1 256 ? 0.749 3.951 -0.731 1.00 93.50 256 THR A CA 1
ATOM 2030 C C . THR A 1 256 ? -0.769 3.913 -0.564 1.00 93.50 256 THR A C 1
ATOM 2032 O O . THR A 1 256 ? -1.389 2.875 -0.807 1.00 93.50 256 THR A O 1
ATOM 2035 N N . ILE A 1 257 ? -1.374 5.034 -0.178 1.00 91.62 257 ILE A N 1
ATOM 2036 C CA . ILE A 1 257 ? -2.819 5.274 -0.304 1.00 91.62 257 ILE A CA 1
ATOM 2037 C C . ILE A 1 257 ? -2.984 6.389 -1.326 1.00 91.62 257 ILE A C 1
ATOM 2039 O O . ILE A 1 257 ? -2.413 7.460 -1.147 1.00 91.62 257 ILE A O 1
ATOM 2043 N N . SER A 1 258 ? -3.725 6.137 -2.398 1.00 88.06 258 SER A N 1
ATOM 2044 C CA . SER A 1 258 ? -3.890 7.096 -3.489 1.00 88.06 258 SER A CA 1
ATOM 2045 C C . SER A 1 258 ? -5.337 7.556 -3.608 1.00 88.06 258 SER A C 1
ATOM 2047 O O . SER A 1 258 ? -6.259 6.790 -3.326 1.00 88.06 258 SER A O 1
ATOM 2049 N N . SER A 1 259 ? -5.517 8.796 -4.069 1.00 85.25 259 SER A N 1
ATOM 2050 C CA . SER A 1 259 ? -6.819 9.315 -4.504 1.00 85.25 259 SER A CA 1
ATOM 2051 C C . SER A 1 259 ? -7.390 8.539 -5.695 1.00 85.25 259 SER A C 1
ATOM 2053 O O . SER A 1 259 ? -8.603 8.415 -5.839 1.00 85.25 259 SER A O 1
ATOM 2055 N N . SER A 1 260 ? -6.510 7.992 -6.540 1.00 82.31 260 SER A N 1
ATOM 2056 C CA . SER A 1 260 ? -6.884 7.333 -7.790 1.00 82.31 260 SER A CA 1
ATOM 2057 C C . SER A 1 260 ? -6.138 6.017 -7.950 1.00 82.31 260 SER A C 1
ATOM 2059 O O . SER A 1 260 ? -4.914 5.961 -7.889 1.00 82.31 260 SER A O 1
ATOM 2061 N N . GLU A 1 261 ? -6.869 4.941 -8.223 1.00 82.88 261 GLU A N 1
ATOM 2062 C CA . GLU A 1 261 ? -6.274 3.615 -8.436 1.00 82.88 261 GLU A CA 1
ATOM 2063 C C . GLU A 1 261 ? -5.659 3.441 -9.841 1.00 82.88 261 GLU A C 1
ATOM 2065 O O . GLU A 1 261 ? -4.899 2.495 -10.074 1.00 82.88 261 GLU A O 1
ATOM 2070 N N . TYR A 1 262 ? -5.998 4.342 -10.771 1.00 76.12 262 TYR A N 1
ATOM 2071 C CA . TYR A 1 262 ? -5.607 4.332 -12.185 1.00 76.12 262 TYR A CA 1
ATOM 2072 C C . TYR A 1 262 ? -5.531 5.772 -12.727 1.00 76.12 262 TYR A C 1
ATOM 2074 O O . TYR A 1 262 ? -6.219 6.652 -12.211 1.00 76.12 262 TYR A O 1
ATOM 2082 N N . GLY A 1 263 ? -4.737 6.010 -13.776 1.00 67.69 263 GLY A N 1
ATOM 2083 C CA . GLY A 1 263 ? -4.747 7.262 -14.550 1.00 67.69 263 GLY A CA 1
ATOM 2084 C C . GLY A 1 263 ? -5.482 7.098 -15.887 1.00 67.69 263 GLY A C 1
ATOM 2085 O O . GLY A 1 263 ? -5.403 6.026 -16.485 1.00 67.69 263 GLY A O 1
ATOM 2086 N N . GLU A 1 264 ? -6.195 8.128 -16.366 1.00 54.69 264 GLU A N 1
ATOM 2087 C CA . GLU A 1 264 ? -6.993 8.057 -17.614 1.00 54.69 264 GLU A CA 1
ATOM 2088 C C . GLU A 1 264 ? -6.159 7.786 -18.860 1.00 54.69 264 GLU A C 1
ATOM 2090 O O . GLU A 1 264 ? -6.554 6.997 -19.718 1.00 54.69 264 GLU A O 1
ATOM 2095 N N . ASN A 1 265 ? -5.009 8.451 -18.959 1.00 54.66 265 ASN A N 1
ATOM 2096 C CA . ASN A 1 265 ? -4.238 8.507 -20.199 1.00 54.66 265 ASN A CA 1
ATOM 2097 C C . ASN A 1 265 ? -2.872 7.832 -20.076 1.00 54.66 265 ASN A C 1
ATOM 2099 O O . ASN A 1 265 ? -2.363 7.288 -21.057 1.00 54.66 265 ASN A O 1
ATOM 2103 N N . ASP A 1 266 ? -2.340 7.761 -18.859 1.00 62.53 266 ASP A N 1
ATOM 2104 C CA . ASP A 1 266 ? -0.990 7.300 -18.596 1.00 62.53 266 ASP A CA 1
ATOM 2105 C C . ASP A 1 266 ? -1.033 6.044 -17.708 1.00 62.53 266 ASP A C 1
ATOM 2107 O O . ASP A 1 266 ? -1.877 5.916 -16.820 1.00 62.53 266 ASP A O 1
ATOM 2111 N N . ALA A 1 267 ? -0.133 5.087 -17.953 1.00 78.88 267 ALA A N 1
ATOM 2112 C CA . ALA A 1 267 ? -0.019 3.835 -17.191 1.00 78.88 267 ALA A CA 1
ATOM 2113 C C . ALA A 1 267 ? -1.103 2.747 -17.468 1.00 78.88 267 ALA A C 1
ATOM 2115 O O . ALA A 1 267 ? -1.461 1.968 -16.578 1.00 78.88 267 ALA A O 1
ATOM 2116 N N . LYS A 1 268 ? -1.599 2.635 -18.718 1.00 82.94 268 LYS A N 1
ATOM 2117 C CA . LYS A 1 268 ? -2.581 1.617 -19.177 1.00 82.94 268 LYS A CA 1
ATOM 2118 C C . LYS A 1 268 ? -2.243 0.162 -18.829 1.00 82.94 268 LYS A C 1
ATOM 2120 O O . LYS A 1 268 ? -3.168 -0.640 -18.683 1.00 82.94 268 LYS A O 1
ATOM 2125 N N . ARG A 1 269 ? -0.964 -0.198 -18.640 1.00 86.31 269 ARG A N 1
ATOM 2126 C CA . ARG A 1 269 ? -0.590 -1.547 -18.161 1.00 86.31 269 ARG A CA 1
ATOM 2127 C C . ARG A 1 269 ? -1.335 -1.921 -16.886 1.00 86.31 269 ARG A C 1
ATOM 2129 O O . ARG A 1 269 ? -1.766 -3.062 -16.719 1.00 86.31 269 ARG A O 1
ATOM 2136 N N . TRP A 1 270 ? -1.467 -0.957 -15.982 1.00 87.88 270 TRP A N 1
ATOM 2137 C CA . TRP A 1 270 ? -2.033 -1.171 -14.662 1.00 87.88 270 TRP A CA 1
ATOM 2138 C C . TRP A 1 270 ? -3.553 -1.042 -14.650 1.00 87.88 270 TRP A C 1
ATOM 2140 O O . TRP A 1 270 ? -4.133 -1.067 -13.574 1.00 87.88 270 TRP A O 1
ATOM 2150 N N . HIS A 1 271 ? -4.230 -0.902 -15.788 1.00 85.25 271 HIS A N 1
ATOM 2151 C CA . HIS A 1 271 ? -5.693 -0.928 -15.800 1.00 85.25 271 HIS A CA 1
ATOM 2152 C C . HIS A 1 271 ? -6.225 -2.337 -15.528 1.00 85.25 271 HIS A C 1
ATOM 2154 O O . HIS A 1 271 ? -5.528 -3.321 -15.795 1.00 85.25 271 HIS A O 1
ATOM 2160 N N . PRO A 1 272 ? -7.430 -2.461 -14.950 1.00 80.88 272 PRO A N 1
ATOM 2161 C CA . PRO A 1 272 ? -8.016 -3.754 -14.678 1.00 80.88 272 PRO A CA 1
ATOM 2162 C C . PRO A 1 272 ? -8.684 -4.293 -15.950 1.00 80.88 272 PRO A C 1
ATOM 2164 O O . PRO A 1 272 ? -9.427 -3.586 -16.631 1.00 80.88 272 PRO A O 1
ATOM 2167 N N . TYR A 1 273 ? -8.458 -5.569 -16.239 1.00 77.81 273 TYR A N 1
ATOM 2168 C CA . TYR A 1 273 ? -9.069 -6.287 -17.355 1.00 77.81 273 TYR A CA 1
ATOM 2169 C C . TYR A 1 273 ? -9.976 -7.401 -16.836 1.00 77.81 273 TYR A C 1
ATOM 2171 O O . TYR A 1 273 ? -9.733 -7.982 -15.769 1.00 77.81 273 TYR A O 1
ATOM 2179 N N . ASP A 1 274 ? -11.022 -7.708 -17.599 1.00 74.38 274 ASP A N 1
ATOM 2180 C CA . ASP A 1 274 ? -11.814 -8.912 -17.382 1.00 74.38 274 ASP A CA 1
ATOM 2181 C C . ASP A 1 274 ? -11.067 -10.172 -17.864 1.00 74.38 274 ASP A C 1
ATOM 2183 O O . ASP A 1 274 ? -9.987 -10.112 -18.456 1.00 74.38 274 ASP A O 1
ATOM 2187 N N . GLN A 1 275 ? -11.650 -11.348 -17.622 1.00 72.56 275 GLN A N 1
ATOM 2188 C CA . GLN A 1 275 ? -11.061 -12.625 -18.048 1.00 72.56 275 GLN A CA 1
ATOM 2189 C C . GLN A 1 275 ? -10.937 -12.771 -19.574 1.00 72.56 275 GLN A C 1
ATOM 2191 O O . GLN A 1 275 ? -10.207 -13.642 -20.043 1.00 72.56 275 GLN A O 1
ATOM 2196 N N . ASN A 1 276 ? -11.643 -11.939 -20.340 1.00 71.12 276 ASN A N 1
ATOM 2197 C CA . ASN A 1 276 ? -11.621 -11.935 -21.797 1.00 71.12 276 ASN A CA 1
ATOM 2198 C C . ASN A 1 276 ? -10.612 -10.917 -22.356 1.00 71.12 276 ASN A C 1
ATOM 2200 O O . ASN A 1 276 ? -10.539 -10.748 -23.571 1.00 71.12 276 ASN A O 1
ATOM 2204 N N . GLY A 1 277 ? -9.850 -10.232 -21.493 1.00 69.19 277 GLY A N 1
ATOM 2205 C CA . GLY A 1 277 ? -8.876 -9.217 -21.892 1.00 69.19 277 GLY A CA 1
ATOM 2206 C C . GLY A 1 277 ? -9.501 -7.877 -22.284 1.00 69.19 277 GLY A C 1
ATOM 2207 O O . GLY A 1 277 ? -8.833 -7.057 -22.905 1.00 69.19 277 GLY A O 1
ATOM 2208 N N . SER A 1 278 ? -10.766 -7.633 -21.935 1.00 73.56 278 SER A N 1
ATOM 2209 C CA . SER A 1 278 ? -11.408 -6.332 -22.139 1.00 73.56 278 SER A CA 1
ATOM 2210 C C . SER A 1 278 ? -11.092 -5.404 -20.971 1.00 73.56 278 SER A C 1
ATOM 2212 O O . SER A 1 278 ? -11.256 -5.792 -19.812 1.00 73.56 278 SER A O 1
ATOM 2214 N N . VAL A 1 279 ? -10.654 -4.177 -21.273 1.00 72.88 279 VAL A N 1
ATOM 2215 C CA . VAL A 1 279 ? -10.466 -3.118 -20.268 1.00 72.88 279 VAL A CA 1
ATOM 2216 C C . VAL A 1 279 ? -11.798 -2.902 -19.557 1.00 72.88 279 VAL A C 1
ATOM 2218 O O . VAL A 1 279 ? -12.817 -2.652 -20.207 1.00 72.88 279 VAL A O 1
ATOM 2221 N N . LEU A 1 280 ? -11.807 -3.018 -18.231 1.00 72.50 280 LEU A N 1
ATOM 2222 C CA . LEU A 1 280 ? -12.995 -2.692 -17.456 1.00 72.50 280 LEU A CA 1
ATOM 2223 C C . LEU A 1 280 ? -13.193 -1.170 -17.460 1.00 72.50 280 LEU A C 1
ATOM 2225 O O . LEU A 1 280 ? -12.207 -0.440 -17.334 1.00 72.50 280 LEU A O 1
ATOM 2229 N N . PRO A 1 281 ? -14.439 -0.676 -17.591 1.00 66.25 281 PRO A N 1
ATOM 2230 C CA . PRO A 1 281 ? -14.714 0.748 -17.476 1.00 66.25 281 PRO A CA 1
ATOM 2231 C C . PRO A 1 281 ? -14.127 1.298 -16.177 1.00 66.25 281 PRO A C 1
ATOM 2233 O O . PRO A 1 281 ? -14.272 0.684 -15.118 1.00 66.25 281 PRO A O 1
ATOM 2236 N N . LEU A 1 282 ? -13.473 2.454 -16.271 1.00 64.12 282 LEU A N 1
ATOM 2237 C CA . LEU A 1 282 ? -13.047 3.204 -15.101 1.00 64.12 282 LEU A CA 1
ATOM 2238 C C . LEU A 1 282 ? -14.294 3.738 -14.406 1.00 64.12 282 LEU A C 1
ATOM 2240 O O . LEU A 1 282 ? -14.871 4.734 -14.838 1.00 64.12 282 LEU A O 1
ATOM 2244 N N . ASP A 1 283 ? -14.727 3.059 -13.354 1.00 62.69 283 ASP A N 1
ATOM 2245 C CA . ASP A 1 283 ? -15.712 3.620 -12.449 1.00 62.69 283 ASP A CA 1
ATOM 2246 C C . ASP A 1 283 ? -14.974 4.313 -11.299 1.00 62.69 283 ASP A C 1
ATOM 2248 O O . ASP A 1 283 ? -14.475 3.674 -10.371 1.00 62.69 283 ASP A O 1
ATOM 2252 N N . TYR A 1 284 ? -14.860 5.638 -11.382 1.00 55.12 284 TYR A N 1
ATOM 2253 C CA . TYR A 1 284 ? -14.274 6.449 -10.313 1.00 55.12 284 TYR A CA 1
ATOM 2254 C C . TYR A 1 284 ? -15.024 6.290 -8.992 1.00 55.12 284 TYR A C 1
ATOM 2256 O O . TYR A 1 284 ? -14.411 6.365 -7.926 1.00 55.12 284 TYR A O 1
ATOM 2264 N N . ASP A 1 285 ? -16.324 5.988 -9.056 1.00 52.41 285 ASP A N 1
ATOM 2265 C CA . ASP A 1 285 ? -17.130 5.685 -7.884 1.00 52.41 285 ASP A CA 1
ATOM 2266 C C . ASP A 1 285 ? -16.787 4.316 -7.268 1.00 52.41 285 ASP A C 1
ATOM 2268 O O . ASP A 1 285 ? -17.148 4.065 -6.125 1.00 52.41 285 ASP A O 1
ATOM 2272 N N . GLU A 1 286 ? -16.054 3.415 -7.928 1.00 56.53 286 GLU A N 1
ATOM 2273 C CA . GLU A 1 286 ? -15.633 2.142 -7.313 1.00 56.53 286 GLU A CA 1
ATOM 2274 C C . GLU A 1 286 ? -14.393 2.258 -6.412 1.00 56.53 286 GLU A C 1
ATOM 2276 O O . GLU A 1 286 ? -14.056 1.299 -5.707 1.00 56.53 286 GLU A O 1
ATOM 2281 N N . CYS A 1 287 ? -13.720 3.412 -6.412 1.00 69.25 287 CYS A N 1
ATOM 2282 C CA . CYS A 1 287 ? -12.501 3.633 -5.639 1.00 69.25 287 CYS A CA 1
ATOM 2283 C C . CYS A 1 287 ? -12.767 3.692 -4.122 1.00 69.25 287 CYS A C 1
ATOM 2285 O O . CYS A 1 287 ? -13.896 3.601 -3.632 1.00 69.25 287 CYS A O 1
ATOM 2287 N N . SER A 1 288 ? -11.697 3.875 -3.348 1.00 81.12 288 SER A N 1
ATOM 2288 C CA . SER A 1 288 ? -11.744 4.049 -1.890 1.00 81.12 288 SER A CA 1
ATOM 2289 C C . SER A 1 288 ? -12.599 5.238 -1.422 1.00 81.12 288 SER A C 1
ATOM 2291 O O . SER A 1 288 ? -12.840 5.352 -0.226 1.00 81.12 288 SER A O 1
ATOM 2293 N N . GLY A 1 289 ? -13.057 6.120 -2.320 1.00 83.62 289 GLY A N 1
ATOM 2294 C CA . GLY A 1 289 ? -13.767 7.363 -1.986 1.00 83.62 289 GLY A CA 1
ATOM 2295 C C . GLY A 1 289 ? -12.865 8.467 -1.456 1.00 83.62 289 GLY A C 1
ATOM 2296 O O . GLY A 1 289 ? -13.332 9.573 -1.210 1.00 83.62 289 GLY A O 1
ATOM 2297 N N . ILE A 1 290 ? -11.583 8.156 -1.282 1.00 86.00 290 ILE A N 1
ATOM 2298 C CA . ILE A 1 290 ? -10.598 9.095 -0.788 1.00 86.00 290 ILE A CA 1
ATOM 2299 C C . ILE A 1 290 ? -10.192 10.028 -1.915 1.00 86.00 290 ILE A C 1
ATOM 2301 O O . ILE A 1 290 ? -9.846 9.585 -3.005 1.00 86.00 290 ILE A O 1
ATOM 2305 N N . CYS A 1 291 ? -10.150 11.310 -1.599 1.00 82.50 291 CYS A N 1
ATOM 2306 C CA . CYS A 1 291 ? -9.471 12.323 -2.376 1.00 82.50 291 CYS A CA 1
ATOM 2307 C C . CYS A 1 291 ? -8.493 13.047 -1.448 1.00 82.50 291 CYS A C 1
ATOM 2309 O O . CYS A 1 291 ? -8.841 13.414 -0.328 1.00 82.50 291 CYS A O 1
ATOM 2311 N N . ILE A 1 292 ? -7.255 13.197 -1.895 1.00 76.12 292 ILE A N 1
ATOM 2312 C CA . ILE A 1 292 ? -6.160 13.785 -1.136 1.00 76.12 292 ILE A CA 1
ATOM 2313 C C . ILE A 1 292 ? -5.725 15.040 -1.879 1.00 76.12 292 ILE A C 1
ATOM 2315 O O . ILE A 1 292 ? -5.090 14.922 -2.922 1.00 76.12 292 ILE A O 1
ATOM 2319 N N . GLY A 1 293 ? -6.053 16.230 -1.371 1.00 68.94 293 GLY A N 1
ATOM 2320 C CA . GLY A 1 293 ? -5.715 17.489 -2.051 1.00 68.94 293 GLY A CA 1
ATOM 2321 C C . GLY A 1 293 ? -6.090 17.469 -3.545 1.00 68.94 293 GLY A C 1
ATOM 2322 O O . GLY A 1 293 ? -7.196 17.066 -3.903 1.00 68.94 293 GLY A O 1
ATOM 2323 N N . ASP A 1 294 ? -5.144 17.832 -4.415 1.00 63.16 294 ASP A N 1
ATOM 2324 C CA . ASP A 1 294 ? -5.290 17.789 -5.879 1.00 63.16 294 ASP A CA 1
ATOM 2325 C C . ASP A 1 294 ? -4.962 16.394 -6.461 1.00 63.16 294 ASP A C 1
ATOM 2327 O O . ASP A 1 294 ? -4.087 16.247 -7.313 1.00 63.16 294 ASP A O 1
ATOM 2331 N N . LEU A 1 295 ? -5.676 15.355 -6.005 1.00 62.38 295 LEU A N 1
ATOM 2332 C CA . LEU A 1 295 ? -5.508 13.949 -6.433 1.00 62.38 295 LEU A CA 1
ATOM 2333 C C . LEU A 1 295 ? -4.142 13.335 -6.083 1.00 62.38 295 LEU A C 1
ATOM 2335 O O . LEU A 1 295 ? -3.590 12.507 -6.814 1.00 62.38 295 LEU A O 1
ATOM 2339 N N . ASP A 1 296 ? -3.617 13.713 -4.927 1.00 72.88 296 ASP A N 1
ATOM 2340 C CA . ASP A 1 296 ? -2.312 13.308 -4.440 1.00 72.88 296 ASP A CA 1
ATOM 2341 C C . ASP A 1 296 ? -2.300 11.863 -3.889 1.00 72.88 296 ASP A C 1
ATOM 2343 O O . ASP A 1 296 ? -3.302 11.126 -3.893 1.00 72.88 296 ASP A O 1
ATOM 2347 N N . GLN A 1 297 ? -1.128 11.438 -3.425 1.00 81.19 297 GLN A N 1
ATOM 2348 C CA . GLN A 1 297 ? -0.866 10.155 -2.789 1.00 81.19 297 GLN A CA 1
ATOM 2349 C C . GLN A 1 297 ? -0.242 10.348 -1.405 1.00 81.19 297 GLN A C 1
ATOM 2351 O O . GLN A 1 297 ? 0.448 11.324 -1.112 1.00 81.19 297 GLN A O 1
ATOM 2356 N N . TYR A 1 298 ? -0.442 9.353 -0.551 1.00 83.50 298 TYR A N 1
ATOM 2357 C CA . TYR A 1 298 ? 0.257 9.240 0.714 1.00 83.50 298 TYR A CA 1
ATOM 2358 C C . TYR A 1 298 ? 1.157 8.036 0.756 1.00 83.50 298 TYR A C 1
ATOM 2360 O O . TYR A 1 298 ? 0.754 6.937 0.378 1.00 83.50 298 TYR A O 1
ATOM 2368 N N . PHE A 1 299 ? 2.323 8.228 1.355 1.00 87.69 299 PHE A N 1
ATOM 2369 C CA . PHE A 1 299 ? 3.294 7.178 1.583 1.00 87.69 299 PHE A CA 1
ATOM 2370 C C . PHE A 1 299 ? 3.447 6.957 3.079 1.00 87.69 299 PHE A C 1
ATOM 2372 O O . PHE A 1 299 ? 3.779 7.871 3.836 1.00 87.69 299 PHE A O 1
ATOM 2379 N N . ALA A 1 300 ? 3.209 5.725 3.513 1.00 91.75 300 ALA A N 1
ATOM 2380 C CA . ALA A 1 300 ? 3.615 5.296 4.836 1.00 91.75 300 ALA A CA 1
ATOM 2381 C C . ALA A 1 300 ? 5.006 4.673 4.748 1.00 91.75 300 ALA A C 1
ATOM 2383 O O . ALA A 1 300 ? 5.275 3.856 3.863 1.00 91.75 300 ALA A O 1
ATOM 2384 N N . HIS A 1 301 ? 5.860 4.979 5.718 1.00 93.75 301 HIS A N 1
ATOM 2385 C CA . HIS A 1 301 ? 7.180 4.376 5.854 1.00 93.75 301 HIS A CA 1
ATOM 2386 C C . HIS A 1 301 ? 7.286 3.661 7.181 1.00 93.75 301 HIS A C 1
ATOM 2388 O O . HIS A 1 301 ? 6.797 4.145 8.196 1.00 93.75 301 HIS A O 1
ATOM 2394 N N . VAL A 1 302 ? 7.971 2.525 7.193 1.00 96.69 302 VAL A N 1
ATOM 2395 C CA . VAL A 1 302 ? 8.166 1.690 8.378 1.00 96.69 302 VAL A CA 1
ATOM 2396 C C . VAL A 1 302 ? 9.646 1.564 8.711 1.00 96.69 302 VAL A C 1
ATOM 2398 O O . VAL A 1 302 ? 10.504 1.410 7.838 1.00 96.69 302 VAL A O 1
ATOM 2401 N N . CYS A 1 303 ? 9.969 1.616 9.999 1.00 96.94 303 CYS A N 1
ATOM 2402 C CA . CYS A 1 303 ? 11.321 1.333 10.448 1.00 96.94 303 CYS A CA 1
ATOM 2403 C C . CYS A 1 303 ? 11.516 -0.178 10.573 1.00 96.94 303 CYS A C 1
ATOM 2405 O O . CYS A 1 303 ? 10.876 -0.825 11.399 1.00 96.94 303 CYS A O 1
ATOM 2407 N N . LEU A 1 304 ? 12.456 -0.730 9.806 1.00 96.88 304 LEU A N 1
ATOM 2408 C CA . LEU A 1 304 ? 12.797 -2.154 9.866 1.00 96.88 304 LEU A CA 1
ATOM 2409 C C . LEU A 1 304 ? 13.792 -2.503 10.987 1.00 96.88 304 LEU A C 1
ATOM 2411 O O . LEU A 1 304 ? 14.005 -3.680 11.266 1.00 96.88 304 LEU A O 1
ATOM 2415 N N . ARG A 1 305 ? 14.394 -1.499 11.644 1.00 96.94 305 ARG A N 1
ATOM 2416 C CA . ARG A 1 305 ? 15.352 -1.705 12.747 1.00 96.94 305 ARG A CA 1
ATOM 2417 C C . ARG A 1 305 ? 14.680 -1.846 14.109 1.00 96.94 305 ARG A C 1
ATOM 2419 O O . ARG A 1 305 ? 15.092 -2.684 14.901 1.00 96.94 305 ARG A O 1
ATOM 2426 N N . CYS A 1 306 ? 13.661 -1.037 14.391 1.00 96.75 306 CYS A N 1
ATOM 2427 C CA . CYS A 1 306 ? 12.938 -1.100 15.660 1.00 96.75 306 CYS A CA 1
ATOM 2428 C C . CYS A 1 306 ? 11.972 -2.290 15.676 1.00 96.75 306 CYS A C 1
ATOM 2430 O O . CYS A 1 306 ? 11.232 -2.499 14.713 1.00 96.75 306 CYS A O 1
ATOM 2432 N N . GLU A 1 307 ? 11.942 -3.034 16.782 1.00 95.75 307 GLU A N 1
ATOM 2433 C CA . GLU A 1 307 ? 11.058 -4.194 16.970 1.00 95.75 307 GLU A CA 1
ATOM 2434 C C . GLU A 1 307 ? 9.575 -3.826 16.844 1.00 95.75 307 GLU A C 1
ATOM 2436 O O . GLU A 1 307 ? 8.837 -4.513 16.146 1.00 95.75 307 GLU A O 1
ATOM 2441 N N . GLU A 1 308 ? 9.179 -2.677 17.398 1.00 93.31 308 GLU A N 1
ATOM 2442 C CA . GLU A 1 308 ? 7.807 -2.145 17.357 1.00 93.31 308 GLU A CA 1
ATOM 2443 C C . GLU A 1 308 ? 7.335 -1.710 15.959 1.00 93.31 308 GLU A C 1
ATOM 2445 O O . GLU A 1 308 ? 6.169 -1.359 15.781 1.00 93.31 308 GLU A O 1
ATOM 2450 N N . ARG A 1 309 ? 8.233 -1.698 14.959 1.00 96.69 309 ARG A N 1
ATOM 2451 C CA . ARG A 1 309 ? 7.946 -1.272 13.577 1.00 96.69 309 ARG A CA 1
ATOM 2452 C C . ARG A 1 309 ? 7.187 0.067 13.522 1.00 96.69 309 ARG A C 1
ATOM 2454 O O . ARG A 1 309 ? 6.096 0.117 12.951 1.00 96.69 309 ARG A O 1
ATOM 2461 N N . PRO A 1 310 ? 7.725 1.158 14.107 1.00 95.62 310 PRO A N 1
ATOM 2462 C CA . PRO A 1 310 ? 7.072 2.458 14.043 1.00 95.62 310 PRO A CA 1
ATOM 2463 C C . PRO A 1 310 ? 6.856 2.855 12.583 1.00 95.62 310 PRO A C 1
ATOM 2465 O O . PRO A 1 310 ? 7.722 2.617 11.732 1.00 95.62 310 PRO A O 1
ATOM 2468 N N . ILE A 1 311 ? 5.688 3.438 12.323 1.00 93.94 311 ILE A N 1
ATOM 2469 C CA . ILE A 1 311 ? 5.269 3.922 11.012 1.00 93.94 311 ILE A CA 1
ATOM 2470 C C . ILE A 1 311 ? 5.177 5.442 11.079 1.00 93.94 311 ILE A C 1
ATOM 2472 O O . ILE A 1 311 ? 4.615 5.978 12.035 1.00 93.94 311 ILE A O 1
ATOM 2476 N N . ILE A 1 312 ? 5.703 6.113 10.061 1.00 88.50 312 ILE A N 1
ATOM 2477 C CA . ILE A 1 312 ? 5.437 7.529 9.807 1.00 88.50 312 ILE A CA 1
ATOM 2478 C C . ILE A 1 312 ? 4.712 7.677 8.474 1.00 88.50 312 ILE A C 1
ATOM 2480 O O . ILE A 1 312 ? 4.691 6.750 7.663 1.00 88.50 312 ILE A O 1
ATOM 2484 N N . PHE A 1 313 ? 4.121 8.842 8.257 1.00 82.50 313 PHE A N 1
ATOM 2485 C CA . PHE A 1 313 ? 3.358 9.152 7.057 1.00 82.50 313 PHE A CA 1
ATOM 2486 C C . PHE A 1 313 ? 3.908 10.425 6.419 1.00 82.50 313 PHE A C 1
ATOM 2488 O O . PHE A 1 313 ? 4.282 11.352 7.139 1.00 82.50 313 PHE A O 1
ATOM 2495 N N . GLN A 1 314 ? 3.987 10.455 5.091 1.00 74.38 314 GLN A N 1
ATOM 2496 C CA . GLN A 1 314 ? 4.466 11.589 4.301 1.00 74.38 314 GLN A CA 1
ATOM 2497 C C . GLN A 1 314 ? 3.582 11.788 3.056 1.00 74.38 314 GLN A C 1
ATOM 2499 O O . GLN A 1 314 ? 3.114 10.812 2.469 1.00 74.38 314 GLN A O 1
ATOM 2504 N N . SER A 1 315 ? 3.378 13.044 2.644 1.00 64.75 315 SER A N 1
ATOM 2505 C CA . SER A 1 315 ? 2.656 13.428 1.412 1.00 64.75 315 SER A CA 1
ATOM 2506 C C . SER A 1 315 ? 3.569 13.478 0.188 1.00 64.75 315 SER A C 1
ATOM 2508 O O . SER A 1 315 ? 4.764 13.741 0.350 1.00 64.75 315 SER A O 1
ATOM 2510 N N . SER A 1 316 ? 3.053 13.261 -1.032 1.00 56.56 316 SER A N 1
ATOM 2511 C CA . SER A 1 316 ? 3.806 13.525 -2.283 1.00 56.56 316 SER A CA 1
ATOM 2512 C C . SER A 1 316 ? 4.059 14.997 -2.550 1.00 56.56 316 SER A C 1
ATOM 2514 O O . SER A 1 316 ? 5.086 15.313 -3.148 1.00 56.56 316 SER A O 1
ATOM 2516 N N . THR A 1 317 ? 3.170 15.875 -2.106 1.00 51.38 317 THR A N 1
ATOM 2517 C CA . THR A 1 317 ? 3.311 17.327 -2.242 1.00 51.38 317 THR A CA 1
ATOM 2518 C C . THR A 1 317 ? 4.214 17.922 -1.153 1.00 51.38 317 THR A C 1
ATOM 2520 O O . THR A 1 317 ? 4.155 17.520 0.012 1.00 51.38 317 THR A O 1
ATOM 2523 N N . GLN A 1 318 ? 5.111 18.826 -1.572 1.00 43.56 318 GLN A N 1
ATOM 2524 C CA . GLN A 1 318 ? 5.977 19.636 -0.702 1.00 43.56 318 GLN A CA 1
ATOM 2525 C C . GLN A 1 318 ? 5.225 20.810 -0.098 1.00 43.56 318 GLN A C 1
ATOM 2527 O O . GLN A 1 318 ? 4.421 21.404 -0.845 1.00 43.56 318 GLN A O 1
#

Organism: NCBI:txid448386